Protein AF-A0A5E3XGD0-F1 (afdb_monomer)

Nearest PDB structures (foldseek):
  4x8w-assembly1_D  TM=4.153E-01  e=4.334E+00  Drosophila melanogaster
  8cll-assembly1_F  TM=3.968E-01  e=5.731E+00  Homo sapiens
  1pu1-assembly1_A  TM=2.813E-01  e=3.466E+00  Methanothermobacter thermautotrophicus

Sequence (246 aa):
MFFAFAFSITMAGKNRTLNKLQVSAVATILAQEFAAVVRDSDPTFTRGFAAVSGWVRERKLRLFAEDPCFQTWLVLQAEKAYKKAVDSKFRNYYHKLRAVGSGRTCSGGPLNNKLAPRSSDKQLHKINIEYKPSDETVDRGTGSGDAKLNQLWLGLKNDVRPQYVQKSQGRIPKTNHNVGLLASNIESSLESLCRDKALEGMVALTFLGYRDEAGTIQLSLCNGRPDDLTLQLVEVGRLSAETSHP

Solvent-accessible surface area (backbone atoms only — not comparable to full-atom values): 15131 Å² total; per-residue (Å²): 139,85,86,82,85,83,84,84,84,86,77,96,66,87,81,71,79,62,54,74,66,47,49,49,55,52,49,48,45,46,67,72,49,46,54,53,53,42,50,74,60,37,71,79,56,78,71,47,71,68,58,48,43,68,59,52,53,54,52,50,53,47,45,53,72,69,37,73,80,43,62,38,69,71,41,64,78,40,40,70,61,50,55,51,53,53,50,51,50,54,54,54,50,51,54,50,52,43,24,61,72,66,72,53,59,63,81,78,53,64,64,54,59,77,51,36,57,77,70,48,55,66,52,52,48,50,52,59,55,69,68,49,86,63,94,65,87,72,78,84,66,93,61,64,69,66,61,55,49,49,50,54,59,69,66,50,56,82,80,54,52,59,54,41,54,52,44,55,74,71,47,80,67,61,64,66,58,47,48,51,52,22,46,52,49,51,20,54,50,33,26,5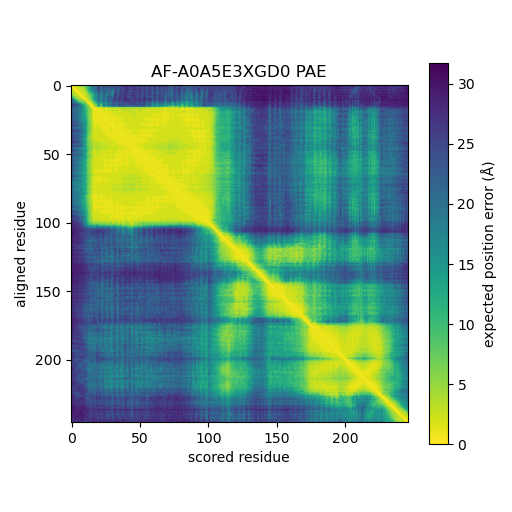8,51,17,59,34,75,93,49,75,67,40,71,46,80,45,80,47,77,44,62,50,98,87,65,48,80,44,78,47,80,28,65,8,48,32,96,89,62,88,78,80,75,75,83,80,64,88,82,73,79,79,78,78,78,133

Radius of gyration: 26.35 Å; Cα contacts (8 Å, |Δi|>4): 166; chains: 1; bounding box: 69×60×70 Å

Foldseek 3Di:
DDDDDDDDDDDDDPDPVDDPVRVVVLVCCLVPPVLVQCCVQPVQCPVPPVSCVVVLVVVLVCCCVPPPSNVDPSCVVVVVSVSVVSVVVSNVSSVVSNCVNNVVVPPPPPVCCVLQPQQDLLNVVVVVVVPPPDPDPPDPDPDDVVVVSVVVVVPDDPVVSVVSVVCSVPDPPQPVVSVVSSLVVVLVVLQVVCQPVVNPFDKDKDWDWDAHPVRDTDIDIRIHGDPPDDDPPDPPDDPPPPPDDD

Mean predicted aligned error: 15.42 Å

Structure (mmCIF, N/CA/C/O backbone):
data_AF-A0A5E3XGD0-F1
#
_entry.id   AF-A0A5E3XGD0-F1
#
loop_
_atom_site.group_PDB
_atom_site.id
_atom_site.type_symbol
_atom_site.label_atom_id
_atom_site.label_alt_id
_atom_site.label_comp_id
_atom_site.label_asym_id
_atom_site.label_entity_id
_atom_site.label_seq_id
_atom_site.pdbx_PDB_ins_code
_atom_site.Cartn_x
_atom_site.Cartn_y
_atom_site.Cartn_z
_atom_site.occupancy
_atom_site.B_iso_or_equiv
_atom_site.auth_seq_id
_atom_site.auth_comp_id
_atom_site.auth_asym_id
_atom_site.auth_atom_id
_atom_site.pdbx_PDB_model_num
ATOM 1 N N . MET A 1 1 ? -28.308 4.127 42.974 1.00 34.69 1 MET A N 1
ATOM 2 C CA . MET A 1 1 ? -28.398 5.187 41.947 1.00 34.69 1 MET A CA 1
ATOM 3 C C . MET A 1 1 ? -26.975 5.449 41.463 1.00 34.69 1 MET A C 1
ATOM 5 O O . MET A 1 1 ? -26.214 6.074 42.185 1.00 34.69 1 MET A O 1
ATOM 9 N N . PHE A 1 2 ? -26.558 4.841 40.349 1.00 24.16 2 PHE A N 1
ATOM 10 C CA . PHE A 1 2 ? -25.180 4.941 39.848 1.00 24.16 2 PHE A CA 1
ATOM 11 C C . PHE A 1 2 ? -25.128 5.954 38.703 1.00 24.16 2 PHE A C 1
ATOM 13 O O . PHE A 1 2 ? -25.771 5.756 37.676 1.00 24.16 2 PHE A O 1
ATOM 20 N N . PHE A 1 3 ? -24.374 7.037 38.893 1.00 25.72 3 PHE A N 1
ATOM 21 C CA . PHE A 1 3 ? -24.038 7.982 37.832 1.00 25.72 3 PHE A CA 1
ATOM 22 C C . PHE A 1 3 ? -22.797 7.477 37.092 1.00 25.72 3 PHE A C 1
ATOM 24 O O . PHE A 1 3 ? -21.728 7.335 37.682 1.00 25.72 3 PHE A O 1
ATOM 31 N N . ALA A 1 4 ? -22.944 7.201 35.798 1.00 23.62 4 ALA A N 1
ATOM 32 C CA . ALA A 1 4 ? -21.829 6.921 34.906 1.00 23.62 4 ALA A CA 1
ATOM 33 C C . ALA A 1 4 ? -21.324 8.241 34.303 1.00 23.62 4 ALA A C 1
ATOM 35 O O . ALA A 1 4 ? -22.064 8.934 33.606 1.00 23.62 4 ALA A O 1
ATOM 36 N N . PHE A 1 5 ? -20.064 8.585 34.568 1.00 27.25 5 PHE A N 1
ATOM 37 C CA . PHE A 1 5 ? -19.383 9.704 33.919 1.00 27.25 5 PHE A CA 1
ATOM 38 C C . PHE A 1 5 ? -18.865 9.273 32.543 1.00 27.25 5 PHE A C 1
ATOM 40 O O . PHE A 1 5 ? -18.034 8.372 32.435 1.00 27.25 5 PHE A O 1
ATOM 47 N N . ALA A 1 6 ? -19.328 9.945 31.490 1.00 26.31 6 ALA A N 1
ATOM 48 C CA . ALA A 1 6 ? -18.750 9.844 30.157 1.00 26.31 6 ALA A CA 1
ATOM 49 C C . ALA A 1 6 ? -17.669 10.923 29.995 1.00 26.31 6 ALA A C 1
ATOM 51 O O . ALA A 1 6 ? -17.973 12.107 29.868 1.00 26.31 6 ALA A O 1
ATOM 52 N N . PHE A 1 7 ? -16.400 10.513 29.995 1.00 25.16 7 PHE A N 1
ATOM 53 C CA . PHE A 1 7 ? -15.290 11.375 29.593 1.00 25.16 7 PHE A CA 1
ATOM 54 C C . PHE A 1 7 ? -15.129 11.296 28.072 1.00 25.16 7 PHE A C 1
ATOM 56 O O . PHE A 1 7 ? -14.823 10.236 27.524 1.00 25.16 7 PHE A O 1
ATOM 63 N N . SER A 1 8 ? -15.342 12.417 27.385 1.00 24.30 8 SER A N 1
ATOM 64 C CA . SER A 1 8 ? -15.134 12.536 25.942 1.00 24.30 8 SER A CA 1
ATOM 65 C C . SER A 1 8 ? -13.775 13.189 25.693 1.00 24.30 8 SER A C 1
ATOM 67 O O . SER A 1 8 ? -13.599 14.380 25.939 1.00 24.30 8 SER A O 1
ATOM 69 N N . ILE A 1 9 ? -12.791 12.403 25.249 1.00 26.61 9 ILE A N 1
ATOM 70 C CA . ILE A 1 9 ? -11.487 12.912 24.804 1.00 26.61 9 ILE A CA 1
ATOM 71 C C . ILE A 1 9 ? -11.527 13.019 23.280 1.00 26.61 9 ILE A C 1
ATOM 73 O O . ILE A 1 9 ? -11.345 12.038 22.557 1.00 26.61 9 ILE A O 1
ATOM 77 N N . THR A 1 10 ? -11.768 14.228 22.783 1.00 29.41 10 THR A N 1
ATOM 78 C CA . THR A 1 10 ? -11.674 14.568 21.362 1.00 29.41 10 THR A CA 1
ATOM 79 C C . THR A 1 10 ? -10.224 14.913 21.026 1.00 29.41 10 THR A C 1
ATOM 81 O O . THR A 1 10 ? -9.737 15.985 21.370 1.00 29.41 10 THR A O 1
ATOM 84 N N . MET A 1 11 ? -9.524 14.022 20.319 1.00 29.30 11 MET A N 1
ATOM 85 C CA . MET A 1 11 ? -8.298 14.375 19.593 1.00 29.30 11 MET A CA 1
ATOM 86 C C . MET A 1 11 ? -8.595 14.430 18.092 1.00 29.30 11 MET A C 1
ATOM 88 O O . MET A 1 11 ? -8.902 13.419 17.456 1.00 29.30 11 MET A O 1
ATOM 92 N N . ALA A 1 12 ? -8.518 15.637 17.533 1.00 36.97 12 ALA A N 1
ATOM 93 C CA . ALA A 1 12 ? -8.764 15.942 16.131 1.00 36.97 12 ALA A CA 1
ATOM 94 C C . ALA A 1 12 ? -7.609 15.445 15.240 1.00 36.97 12 ALA A C 1
ATOM 96 O O . ALA A 1 12 ? -6.562 16.073 15.125 1.00 36.97 12 ALA A O 1
ATOM 97 N N . GLY A 1 13 ? -7.818 14.308 14.576 1.00 35.25 13 GLY A N 1
ATOM 98 C CA . GLY A 1 13 ? -6.927 13.788 13.540 1.00 35.25 13 GLY A CA 1
ATOM 99 C C . GLY A 1 13 ? -7.663 12.797 12.641 1.00 35.25 13 GLY A C 1
ATOM 100 O O . GLY A 1 13 ? -7.843 11.645 13.018 1.00 35.25 13 GLY A O 1
ATOM 101 N N . LYS A 1 14 ? -8.127 13.269 11.471 1.00 49.66 14 LYS A N 1
ATOM 102 C CA . LYS A 1 14 ? -8.736 12.511 10.351 1.00 49.66 14 LYS A CA 1
ATOM 103 C C . LYS A 1 14 ? -9.446 11.201 10.753 1.00 49.66 14 LYS A C 1
ATOM 105 O O . LYS A 1 14 ? -8.926 10.111 10.532 1.00 49.66 14 LYS A O 1
ATOM 110 N N . ASN A 1 15 ? -10.663 11.337 11.285 1.00 49.75 15 ASN A N 1
ATOM 111 C CA . ASN A 1 15 ? -11.748 10.344 11.282 1.00 49.75 15 ASN A CA 1
ATOM 112 C C . ASN A 1 15 ? -11.309 8.870 11.384 1.00 49.75 15 ASN A C 1
ATOM 114 O O . ASN A 1 15 ? -11.491 8.080 10.453 1.00 49.75 15 ASN A O 1
ATOM 118 N N . ARG A 1 16 ? -10.781 8.467 12.546 1.00 71.12 16 ARG A N 1
ATOM 119 C CA . ARG A 1 16 ? -10.719 7.047 12.929 1.00 71.12 16 ARG A CA 1
ATOM 120 C C . ARG A 1 16 ? -12.119 6.556 13.319 1.00 71.12 16 ARG A C 1
ATOM 122 O O . ARG A 1 16 ? -12.391 6.311 14.485 1.00 71.12 16 ARG A O 1
ATOM 129 N N . THR A 1 17 ? -13.012 6.429 12.335 1.00 92.06 17 THR A N 1
ATOM 130 C CA . THR A 1 17 ? -14.353 5.844 12.529 1.00 92.06 17 THR A CA 1
ATOM 131 C C . THR A 1 17 ? -14.265 4.393 13.004 1.00 92.06 17 THR A C 1
ATOM 133 O O . THR A 1 17 ? -15.102 3.959 13.775 1.00 92.06 17 THR A O 1
ATOM 136 N N . LEU A 1 18 ? -13.243 3.650 12.565 1.00 93.56 18 LEU A N 1
ATOM 137 C CA . LEU A 1 18 ? -13.018 2.262 12.969 1.00 93.56 18 LEU A CA 1
ATOM 138 C C . LEU A 1 18 ? -12.007 2.185 14.120 1.00 93.56 18 LEU A C 1
ATOM 140 O O . LEU A 1 18 ? -10.935 2.798 14.048 1.00 93.56 18 LEU A O 1
ATOM 144 N N . ASN A 1 19 ? -12.313 1.383 15.139 1.00 94.06 19 ASN A N 1
ATOM 145 C CA . ASN A 1 19 ? -11.382 1.058 16.220 1.00 94.06 19 ASN A CA 1
ATOM 146 C C . ASN A 1 19 ? -10.317 0.031 15.767 1.00 94.06 19 ASN A C 1
ATOM 148 O O . ASN A 1 19 ? -10.357 -0.488 14.651 1.00 94.06 19 ASN A O 1
ATOM 152 N N . LYS A 1 20 ? -9.334 -0.269 16.628 1.00 92.12 20 LYS A N 1
ATOM 153 C CA . LYS A 1 20 ? -8.226 -1.183 16.285 1.00 92.12 20 LYS A CA 1
ATOM 154 C C . LYS A 1 20 ? -8.702 -2.596 15.918 1.00 92.12 20 LYS A C 1
ATOM 156 O O . LYS A 1 20 ? -8.188 -3.155 14.954 1.00 92.12 20 LYS A O 1
ATOM 161 N N . LEU A 1 21 ? -9.676 -3.143 16.649 1.00 93.94 21 LEU A N 1
ATOM 162 C CA . LEU A 1 21 ? -10.209 -4.489 16.408 1.00 93.94 21 LEU A CA 1
ATOM 163 C C . LEU A 1 21 ? -10.937 -4.560 15.061 1.00 93.94 21 LEU A C 1
ATOM 165 O O . LEU A 1 21 ? -10.626 -5.418 14.244 1.00 93.94 21 LEU A O 1
ATOM 169 N N . GLN A 1 22 ? -11.799 -3.584 14.771 1.00 96.81 22 GLN A N 1
ATOM 170 C CA . GLN A 1 22 ? -12.510 -3.467 13.493 1.00 96.81 22 GLN A CA 1
ATOM 171 C C . GLN A 1 22 ? -11.555 -3.292 12.309 1.00 96.81 22 GLN A C 1
ATOM 173 O O . GLN A 1 22 ? -11.749 -3.883 11.248 1.00 96.81 22 GLN A O 1
ATOM 178 N N . VAL A 1 23 ? -10.501 -2.483 12.474 1.00 95.25 23 VAL A N 1
ATOM 179 C CA . VAL A 1 23 ? -9.459 -2.338 11.445 1.00 95.25 23 VAL A CA 1
ATOM 180 C C . VAL A 1 23 ? -8.750 -3.668 11.202 1.00 95.25 23 VAL A C 1
ATOM 182 O O . VAL A 1 23 ? -8.500 -3.995 10.043 1.00 95.25 23 VAL A O 1
ATOM 185 N N . SER A 1 24 ? -8.448 -4.423 12.261 1.00 93.31 24 SER A N 1
ATOM 186 C CA . SER A 1 24 ? -7.831 -5.747 12.150 1.00 93.31 24 SER A CA 1
ATOM 187 C C . SER A 1 24 ? -8.744 -6.734 11.424 1.00 93.31 24 SER A C 1
ATOM 189 O O . SER A 1 24 ? -8.294 -7.378 10.483 1.00 93.31 24 SER A O 1
ATOM 191 N N . ALA A 1 25 ? -10.027 -6.799 11.791 1.00 96.50 25 ALA A N 1
ATOM 192 C CA . ALA A 1 25 ? -11.011 -7.672 11.149 1.00 96.50 25 ALA A CA 1
ATOM 193 C C . ALA A 1 25 ? -11.130 -7.390 9.642 1.00 96.50 25 ALA A C 1
ATOM 195 O O . ALA A 1 25 ? -10.998 -8.291 8.813 1.00 96.50 25 ALA A O 1
ATOM 196 N N . VAL A 1 26 ? -11.266 -6.112 9.261 1.00 96.94 26 VAL A N 1
ATOM 197 C CA . VAL A 1 26 ? -11.296 -5.711 7.845 1.00 96.94 26 VAL A CA 1
ATOM 198 C C . VAL A 1 26 ? -9.979 -6.053 7.145 1.00 96.94 26 VAL A C 1
ATOM 200 O O . VAL A 1 26 ? -10.004 -6.522 6.012 1.00 96.94 26 VAL A O 1
ATOM 203 N N . ALA A 1 27 ? -8.825 -5.843 7.786 1.00 93.38 27 ALA A N 1
ATOM 204 C CA . ALA A 1 27 ? -7.527 -6.169 7.194 1.00 93.38 27 ALA A CA 1
ATOM 205 C C . ALA A 1 27 ? -7.374 -7.670 6.898 1.00 93.38 27 ALA A C 1
ATOM 207 O O . ALA A 1 27 ? -6.868 -8.017 5.830 1.00 93.38 27 ALA A O 1
ATOM 208 N N . THR A 1 28 ? -7.857 -8.538 7.790 1.00 95.62 28 THR A N 1
ATOM 209 C CA . THR A 1 28 ? -7.880 -9.992 7.579 1.00 95.62 28 THR A CA 1
ATOM 210 C C . THR A 1 28 ? -8.710 -10.360 6.351 1.00 95.62 28 THR A C 1
ATOM 212 O O . THR A 1 28 ? -8.201 -11.041 5.464 1.00 95.62 28 THR A O 1
ATOM 215 N N . ILE A 1 29 ? -9.933 -9.828 6.232 1.00 97.75 29 ILE A N 1
ATOM 216 C CA . ILE A 1 29 ? -10.811 -10.065 5.068 1.00 97.75 29 ILE A CA 1
ATOM 217 C C . ILE A 1 29 ? -10.149 -9.586 3.771 1.00 97.75 29 ILE A C 1
ATOM 219 O O . ILE A 1 29 ? -10.203 -10.265 2.745 1.00 97.75 29 ILE A O 1
ATOM 223 N N . LEU A 1 30 ? -9.499 -8.418 3.804 1.00 95.38 30 LEU A N 1
ATOM 224 C CA . LEU A 1 30 ? -8.813 -7.868 2.636 1.00 95.38 30 LEU A CA 1
ATOM 225 C C . LEU A 1 30 ? -7.671 -8.771 2.152 1.00 95.38 30 LEU A C 1
ATOM 227 O O . LEU A 1 30 ? -7.526 -8.979 0.948 1.00 95.38 30 LEU A O 1
ATOM 231 N N . ALA A 1 31 ? -6.870 -9.293 3.081 1.00 91.81 31 ALA A N 1
ATOM 232 C CA . ALA A 1 31 ? -5.706 -10.110 2.761 1.00 91.81 31 ALA A CA 1
ATOM 233 C C . ALA A 1 31 ? -6.072 -11.550 2.371 1.00 91.81 31 ALA A C 1
ATOM 235 O O . ALA A 1 31 ? -5.491 -12.082 1.428 1.00 91.81 31 ALA A O 1
ATOM 236 N N . GLN A 1 32 ? -7.012 -12.172 3.087 1.00 95.88 32 GLN A N 1
ATOM 237 C CA . GLN A 1 32 ? -7.331 -13.595 2.928 1.00 95.88 32 GLN A CA 1
ATOM 238 C C . GL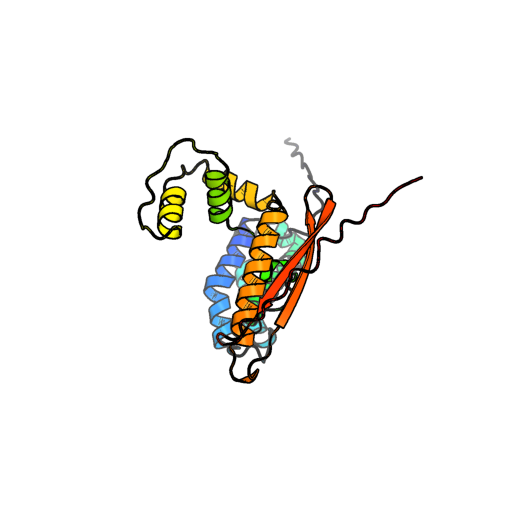N A 1 32 ? -8.376 -13.856 1.842 1.00 95.88 32 GLN A C 1
ATOM 240 O O . GLN A 1 32 ? -8.243 -14.817 1.092 1.00 95.88 32 GLN A O 1
ATOM 245 N N . GLU A 1 33 ? -9.398 -13.005 1.736 1.00 98.06 33 GLU A N 1
ATOM 246 C CA . GLU A 1 33 ? -10.532 -13.242 0.836 1.00 98.06 33 GLU A CA 1
ATOM 247 C C . GLU A 1 33 ? -10.460 -12.319 -0.388 1.00 98.06 33 GLU A C 1
ATOM 249 O O . GLU A 1 33 ? -10.380 -12.762 -1.536 1.00 98.06 33 GLU A O 1
ATOM 254 N N . PHE A 1 34 ? -10.442 -11.005 -0.152 1.00 97.81 34 PHE A N 1
ATOM 255 C CA . PHE A 1 34 ? -10.646 -10.015 -1.209 1.00 97.81 34 PHE A CA 1
ATOM 256 C C . PHE A 1 34 ? -9.542 -10.035 -2.275 1.00 97.81 34 PHE A C 1
ATOM 258 O O . PHE A 1 34 ? -9.829 -9.874 -3.459 1.00 97.81 34 PHE A O 1
ATOM 265 N N . ALA A 1 35 ? -8.285 -10.260 -1.884 1.00 95.25 35 ALA A N 1
ATOM 266 C CA . ALA A 1 35 ? -7.165 -10.324 -2.823 1.00 95.25 35 ALA A CA 1
ATOM 267 C C . ALA A 1 35 ? -7.279 -11.476 -3.838 1.00 95.25 35 ALA A C 1
ATOM 269 O O . ALA A 1 35 ? -6.790 -11.344 -4.961 1.00 95.25 35 ALA A O 1
ATOM 270 N N . ALA A 1 36 ? -7.886 -12.606 -3.462 1.00 96.81 36 ALA A N 1
ATOM 271 C CA . ALA A 1 36 ? -8.162 -13.700 -4.394 1.00 96.81 36 ALA A CA 1
ATOM 272 C C . ALA A 1 36 ? -9.282 -13.301 -5.363 1.00 96.81 36 ALA A C 1
ATOM 274 O O . ALA A 1 36 ? -9.074 -13.296 -6.571 1.00 96.81 36 ALA A O 1
ATOM 275 N N . VAL A 1 37 ? -10.397 -12.792 -4.829 1.00 98.38 37 VAL A N 1
ATOM 276 C CA . VAL A 1 37 ? -11.552 -12.344 -5.628 1.00 98.38 37 VAL A CA 1
ATOM 277 C C . VAL A 1 37 ? -11.170 -11.289 -6.669 1.00 98.38 37 VAL A C 1
ATOM 279 O O . VAL A 1 37 ? -11.660 -11.331 -7.795 1.00 98.38 37 VAL A O 1
ATOM 282 N N . VAL A 1 38 ? -10.287 -10.348 -6.319 1.00 97.62 38 VAL A N 1
ATOM 283 C CA . VAL A 1 38 ? -9.774 -9.337 -7.259 1.00 97.62 38 VAL A CA 1
ATOM 284 C C . VAL A 1 38 ? -8.984 -9.976 -8.400 1.00 97.62 38 VAL A C 1
ATOM 286 O O . VAL A 1 38 ? -9.187 -9.590 -9.548 1.00 97.62 38 VAL A O 1
ATOM 289 N N . ARG A 1 39 ? -8.116 -10.951 -8.103 1.00 96.06 39 ARG A N 1
ATOM 290 C CA . ARG A 1 39 ? -7.327 -11.655 -9.126 1.00 96.06 39 ARG A CA 1
ATOM 291 C C . ARG A 1 39 ? -8.214 -12.459 -10.073 1.00 96.06 39 ARG A C 1
ATOM 293 O O . ARG A 1 39 ? -7.940 -12.467 -11.266 1.00 96.06 39 ARG A O 1
ATOM 300 N N . ASP A 1 40 ? -9.285 -13.051 -9.559 1.00 97.75 40 ASP A N 1
ATOM 301 C CA . ASP A 1 40 ? -10.208 -13.850 -10.367 1.00 97.75 40 ASP A CA 1
ATOM 302 C C . ASP A 1 40 ? -11.151 -12.967 -11.204 1.00 97.75 40 ASP A C 1
ATOM 304 O O . ASP A 1 40 ? -11.419 -13.254 -12.369 1.00 97.75 40 ASP A O 1
ATOM 308 N N . SER A 1 41 ? -11.645 -11.864 -10.628 1.00 97.88 41 SER A N 1
ATOM 309 C CA . SER A 1 41 ? -12.687 -11.027 -11.249 1.00 97.88 41 SER A CA 1
ATOM 310 C C . SER A 1 41 ? -12.144 -9.912 -12.151 1.00 97.88 41 SER A C 1
ATOM 312 O O . SER A 1 41 ? -12.829 -9.494 -13.088 1.00 97.88 41 SER A O 1
ATOM 314 N N . ASP A 1 42 ? -10.950 -9.386 -11.860 1.00 97.38 42 ASP A N 1
ATOM 315 C CA . ASP A 1 42 ? -10.283 -8.348 -12.662 1.00 97.38 42 ASP A CA 1
ATOM 316 C C . ASP A 1 42 ? -8.754 -8.556 -12.699 1.00 97.38 42 ASP A C 1
ATOM 318 O O . ASP A 1 42 ? -8.000 -7.724 -12.182 1.00 97.38 42 ASP A O 1
ATOM 322 N N . PRO A 1 43 ? -8.266 -9.650 -13.323 1.00 95.69 43 PRO A N 1
ATOM 323 C CA . PRO A 1 43 ? -6.840 -10.000 -13.347 1.00 95.69 43 PRO A CA 1
ATOM 324 C C . PRO A 1 43 ? -5.956 -8.914 -13.974 1.00 95.69 43 PRO A C 1
ATOM 326 O O . PRO A 1 43 ? -4.786 -8.776 -13.621 1.00 95.69 43 PRO A O 1
ATOM 329 N N . THR A 1 44 ? -6.508 -8.128 -14.902 1.00 94.44 44 THR A N 1
ATOM 330 C CA . THR A 1 44 ? -5.797 -7.061 -15.623 1.00 94.44 44 THR A CA 1
ATOM 331 C C . THR A 1 44 ? -6.094 -5.662 -15.083 1.00 94.44 44 THR A C 1
ATOM 333 O O . THR A 1 44 ? -5.555 -4.680 -15.596 1.00 94.44 44 THR A O 1
ATOM 336 N N . PHE A 1 45 ? -6.928 -5.541 -14.045 1.00 94.75 45 PHE A N 1
ATOM 337 C CA . PHE A 1 45 ? -7.373 -4.266 -13.471 1.00 94.75 45 PHE A CA 1
ATOM 338 C C . PHE A 1 45 ? -8.006 -3.293 -14.489 1.00 94.75 45 PHE A C 1
ATOM 340 O O . PHE A 1 45 ? -7.890 -2.067 -14.340 1.00 94.75 45 PHE A O 1
ATOM 347 N N . THR A 1 46 ? -8.644 -3.819 -15.538 1.00 94.75 46 THR A N 1
ATOM 348 C CA . THR A 1 46 ? -9.216 -3.033 -16.648 1.00 94.75 46 THR A CA 1
ATOM 349 C C . THR A 1 46 ? -10.633 -2.568 -16.347 1.00 94.75 46 THR A C 1
ATOM 351 O O . THR A 1 46 ? -10.987 -1.428 -16.646 1.00 94.75 46 THR A O 1
ATOM 354 N N . ARG A 1 47 ? -11.431 -3.421 -15.699 1.00 96.06 47 ARG A N 1
ATOM 355 C CA . ARG A 1 47 ? -12.823 -3.122 -15.322 1.00 96.06 47 ARG A CA 1
ATOM 356 C C . ARG A 1 47 ? -12.902 -2.230 -14.083 1.00 96.06 47 ARG A C 1
ATOM 358 O O . ARG A 1 47 ? -13.915 -1.569 -13.842 1.00 96.06 47 ARG A O 1
ATOM 365 N N . GLY A 1 48 ? -11.830 -2.189 -13.298 1.00 95.56 48 GLY A N 1
ATOM 366 C CA . GLY A 1 48 ? -11.746 -1.382 -12.095 1.00 95.56 48 GLY A CA 1
ATOM 367 C C . GLY A 1 48 ? -12.576 -1.964 -10.951 1.00 95.56 48 GLY A C 1
ATOM 368 O O . GLY A 1 48 ? -13.047 -3.097 -10.980 1.00 95.56 48 GLY A O 1
ATOM 369 N N . PHE A 1 49 ? -12.804 -1.145 -9.922 1.00 97.62 49 PHE A N 1
ATOM 370 C CA . PHE A 1 49 ? -13.497 -1.582 -8.704 1.00 97.62 49 PHE A CA 1
ATOM 371 C C . PHE A 1 49 ? -14.928 -2.098 -8.960 1.00 97.62 49 PHE A C 1
ATOM 373 O O . PHE A 1 49 ? -15.472 -2.840 -8.144 1.00 97.62 49 PHE A O 1
ATOM 380 N N . ALA A 1 50 ? -15.540 -1.732 -10.092 1.00 97.94 50 ALA A N 1
ATOM 381 C CA . ALA A 1 50 ? -16.856 -2.221 -10.489 1.00 97.94 50 ALA A CA 1
ATOM 382 C C . ALA A 1 50 ? -16.903 -3.757 -10.577 1.00 97.94 50 ALA A C 1
ATOM 384 O O . ALA A 1 50 ? -17.888 -4.342 -10.124 1.00 97.94 50 ALA A O 1
ATOM 385 N N . ALA A 1 51 ? -15.824 -4.401 -11.042 1.00 98.06 51 ALA A N 1
ATOM 386 C CA . ALA A 1 51 ? -15.740 -5.856 -11.195 1.00 98.06 51 ALA A CA 1
ATOM 387 C C . ALA A 1 51 ? -15.902 -6.635 -9.884 1.00 98.06 51 ALA A C 1
ATOM 389 O O . ALA A 1 51 ? -16.382 -7.761 -9.896 1.00 98.06 51 ALA A O 1
ATOM 390 N N . VAL A 1 52 ? -15.546 -6.030 -8.749 1.00 98.38 52 VAL A N 1
ATOM 391 C CA . VAL A 1 52 ? -15.627 -6.662 -7.420 1.00 98.38 52 VAL A CA 1
ATOM 392 C C . VAL A 1 52 ? -16.702 -6.045 -6.524 1.00 98.38 52 VAL A C 1
ATOM 394 O O . VAL A 1 52 ? -16.900 -6.477 -5.389 1.00 98.38 52 VAL A O 1
ATOM 397 N N . SER A 1 53 ? -17.423 -5.033 -7.011 1.00 98.00 53 SER A N 1
ATOM 398 C CA . SER A 1 53 ? -18.374 -4.256 -6.208 1.00 98.00 53 SER A CA 1
ATOM 399 C C . SER A 1 53 ? -19.549 -5.088 -5.674 1.00 98.00 53 SER A C 1
ATOM 401 O O . SER A 1 53 ? -19.975 -4.882 -4.535 1.00 98.00 53 SER A O 1
ATOM 403 N N . GLY A 1 54 ? -20.032 -6.060 -6.458 1.00 98.12 54 GLY A N 1
ATOM 404 C CA . GLY A 1 54 ? -21.082 -6.997 -6.050 1.00 98.12 54 GLY A CA 1
ATOM 405 C C . GLY A 1 54 ? -20.660 -7.850 -4.853 1.00 98.12 54 GLY A C 1
ATOM 406 O O . GLY A 1 54 ? -21.361 -7.866 -3.839 1.00 98.12 54 GLY A O 1
ATOM 407 N N . TRP A 1 55 ? -19.471 -8.456 -4.933 1.00 98.44 55 TRP A N 1
ATOM 408 C CA . TRP A 1 55 ? -18.891 -9.245 -3.845 1.00 98.44 55 TRP A CA 1
ATOM 409 C C . TRP A 1 55 ? -18.645 -8.393 -2.593 1.00 98.44 55 TRP A C 1
ATOM 411 O O . TRP A 1 55 ? -19.037 -8.773 -1.492 1.00 98.44 55 TRP A O 1
ATOM 421 N N . VAL A 1 56 ? -18.077 -7.187 -2.748 1.00 98.31 56 VAL A N 1
ATOM 422 C CA . VAL A 1 56 ? -17.831 -6.269 -1.619 1.00 98.31 56 VAL A CA 1
ATOM 423 C C . VAL A 1 56 ? -19.135 -5.894 -0.914 1.00 98.31 56 VAL A C 1
ATOM 425 O O . VAL A 1 56 ? -19.171 -5.831 0.315 1.00 98.31 56 VAL A O 1
ATOM 428 N N . ARG A 1 57 ? -20.219 -5.650 -1.662 1.00 98.12 57 ARG A N 1
ATOM 429 C CA . ARG A 1 57 ? -21.534 -5.337 -1.085 1.00 98.12 57 ARG A CA 1
ATOM 430 C C . ARG A 1 57 ? -22.045 -6.481 -0.214 1.00 98.12 57 ARG A C 1
ATOM 432 O O . ARG A 1 57 ? -22.425 -6.231 0.927 1.00 98.12 57 ARG A O 1
ATOM 439 N N . GLU A 1 58 ? -22.034 -7.704 -0.734 1.00 98.38 58 GLU A N 1
ATOM 440 C CA . GLU A 1 58 ? -22.496 -8.888 -0.004 1.00 98.38 58 GLU A CA 1
ATOM 441 C C . GLU A 1 58 ? -21.622 -9.166 1.226 1.00 98.38 58 GLU A C 1
ATOM 443 O O . GLU A 1 58 ? -22.133 -9.305 2.339 1.00 98.38 58 GLU A O 1
ATOM 448 N N . ARG A 1 59 ? -20.294 -9.151 1.064 1.00 98.38 59 ARG A N 1
ATOM 449 C CA . ARG A 1 59 ? -19.372 -9.425 2.169 1.00 98.38 59 ARG A CA 1
ATOM 450 C C . ARG A 1 59 ? -19.476 -8.389 3.282 1.00 98.38 59 ARG A C 1
ATOM 452 O O . ARG A 1 59 ? -19.393 -8.752 4.453 1.00 98.38 59 ARG A O 1
ATOM 459 N N . LYS A 1 60 ? -19.702 -7.114 2.942 1.00 97.88 60 LYS A N 1
ATOM 460 C CA . LYS A 1 60 ? -19.993 -6.063 3.928 1.00 97.88 60 LYS A CA 1
ATOM 461 C C . LYS A 1 60 ? -21.273 -6.361 4.701 1.00 97.88 60 LYS A C 1
ATOM 463 O O . LYS A 1 60 ? -21.267 -6.186 5.909 1.00 97.88 60 LYS A O 1
ATOM 468 N N . LEU A 1 61 ? -22.351 -6.796 4.046 1.00 98.12 61 LEU A N 1
ATOM 469 C CA . LEU A 1 61 ? -23.582 -7.155 4.762 1.00 98.12 61 LEU A CA 1
ATOM 470 C C . LEU A 1 61 ? -23.314 -8.264 5.785 1.00 98.12 61 LEU A C 1
ATOM 472 O O . LEU A 1 61 ? -23.666 -8.093 6.948 1.00 98.12 61 LEU A O 1
ATOM 476 N N . ARG A 1 62 ? -22.590 -9.317 5.385 1.00 98.31 62 ARG A N 1
ATOM 477 C CA . ARG A 1 62 ? -22.161 -10.388 6.298 1.00 98.31 62 ARG A CA 1
ATOM 478 C C . ARG A 1 62 ? -21.279 -9.881 7.435 1.00 98.31 62 ARG A C 1
ATOM 480 O O . ARG A 1 62 ? -21.535 -10.197 8.584 1.00 98.31 62 ARG A O 1
ATOM 487 N N . LEU A 1 63 ? -20.302 -9.019 7.149 1.00 97.94 63 LEU A N 1
ATOM 488 C CA . LEU A 1 63 ? -19.421 -8.441 8.171 1.00 97.94 63 LEU A CA 1
ATOM 489 C C . LEU A 1 63 ? -20.204 -7.725 9.283 1.00 97.94 63 LEU A C 1
ATOM 491 O O . LEU A 1 63 ? -19.927 -7.940 10.455 1.00 97.94 63 LEU A O 1
ATOM 495 N N . PHE A 1 64 ? -21.183 -6.890 8.927 1.00 98.06 64 PHE A N 1
ATOM 496 C CA . PHE A 1 64 ? -21.995 -6.176 9.920 1.00 98.06 64 PHE A CA 1
ATOM 497 C C . PHE A 1 64 ? -23.024 -7.077 10.620 1.00 98.06 64 PHE A C 1
ATOM 499 O O . PHE A 1 64 ? -23.462 -6.743 11.718 1.00 98.06 64 PHE A O 1
ATOM 506 N N . ALA A 1 65 ? -23.407 -8.196 10.000 1.00 97.88 65 ALA A N 1
ATOM 507 C CA . ALA A 1 65 ? -24.355 -9.151 10.562 1.00 97.88 65 ALA A CA 1
ATOM 508 C C . ALA A 1 65 ? -23.700 -10.207 11.464 1.00 97.88 65 ALA A C 1
ATOM 510 O O . ALA A 1 65 ? -24.352 -10.665 12.392 1.00 97.88 65 ALA A O 1
ATOM 511 N N . GLU A 1 66 ? -22.449 -10.593 11.210 1.00 97.56 66 GLU A N 1
ATOM 512 C CA . GLU A 1 66 ? -21.806 -11.761 11.831 1.00 97.56 66 GLU A CA 1
ATOM 513 C C . GLU A 1 66 ? -20.675 -11.389 12.798 1.00 97.56 66 GLU A C 1
ATOM 515 O O . GLU A 1 66 ? -20.469 -12.088 13.787 1.00 97.56 66 GLU A O 1
ATOM 520 N N . ASP A 1 67 ? -19.918 -10.317 12.533 1.00 97.88 67 ASP A N 1
ATOM 521 C CA . ASP A 1 67 ? -18.717 -10.008 13.312 1.00 97.88 67 ASP A CA 1
ATOM 522 C C . ASP A 1 67 ? -19.067 -9.225 14.594 1.00 97.88 67 ASP A C 1
ATOM 524 O O . ASP A 1 67 ? -19.563 -8.089 14.510 1.00 97.88 67 ASP A O 1
ATOM 528 N N . PRO A 1 68 ? -18.757 -9.764 15.792 1.00 98.00 68 PRO A N 1
ATOM 529 C CA . PRO A 1 68 ? -19.093 -9.120 17.060 1.00 98.00 68 PRO A CA 1
ATOM 530 C C . PRO A 1 68 ? -18.536 -7.697 17.200 1.00 98.00 68 PRO A C 1
ATOM 532 O O . PRO A 1 68 ? -19.154 -6.851 17.851 1.00 98.00 68 PRO A O 1
ATOM 535 N N . CYS A 1 69 ? -17.396 -7.376 16.570 1.00 97.50 69 CYS A N 1
ATOM 536 C CA . CYS A 1 69 ? -16.818 -6.033 16.673 1.00 97.50 69 CYS A CA 1
ATOM 537 C C . CYS A 1 69 ? -17.590 -4.971 15.864 1.00 97.50 69 CYS A C 1
ATOM 539 O O . CYS A 1 69 ? -17.385 -3.770 16.077 1.00 97.50 69 CYS A O 1
ATOM 541 N N . PHE A 1 70 ? -18.508 -5.391 14.986 1.00 97.50 70 PHE A N 1
ATOM 542 C CA . PHE A 1 70 ? -19.423 -4.525 14.234 1.00 97.50 70 PHE A CA 1
ATOM 543 C C . PHE A 1 70 ? -20.864 -4.539 14.767 1.00 97.50 70 PHE A C 1
ATOM 545 O O . PHE A 1 70 ? -21.636 -3.654 14.411 1.00 97.50 70 PHE A O 1
ATOM 552 N N . GLN A 1 71 ? -21.216 -5.446 15.680 1.00 97.75 71 GLN A N 1
ATOM 553 C CA . GLN A 1 71 ? -22.553 -5.519 16.294 1.00 97.75 71 GLN A CA 1
ATOM 554 C C . GLN A 1 71 ? -22.731 -4.621 17.535 1.00 97.75 71 GLN A C 1
ATOM 556 O O . GLN A 1 71 ? -23.740 -4.684 18.234 1.00 97.75 71 GLN A O 1
ATOM 561 N N . THR A 1 72 ? -21.755 -3.766 17.845 1.00 97.38 72 THR A N 1
ATOM 562 C CA . THR A 1 72 ? -21.845 -2.864 19.005 1.00 97.38 72 THR A CA 1
ATOM 563 C C . THR A 1 72 ? -22.910 -1.780 18.807 1.00 97.38 72 THR A C 1
ATOM 565 O O . THR A 1 72 ? -23.099 -1.279 17.698 1.00 97.38 72 THR A O 1
ATOM 568 N N . TRP A 1 73 ? -23.540 -1.329 19.897 1.00 97.56 73 TRP A N 1
ATOM 569 C CA . TRP A 1 73 ? -24.553 -0.263 19.863 1.00 97.56 73 TRP A CA 1
ATOM 570 C C . TRP A 1 73 ? -24.078 1.008 19.134 1.00 97.56 73 TRP A C 1
ATOM 572 O O . TRP A 1 73 ? -24.819 1.582 18.339 1.00 97.56 73 TRP A O 1
ATOM 582 N N . LEU A 1 74 ? -22.814 1.406 19.329 1.00 96.50 74 LEU A N 1
ATOM 583 C CA . LEU A 1 74 ? -22.220 2.568 18.658 1.00 96.50 74 LEU A CA 1
ATOM 584 C C . LEU A 1 74 ? -22.196 2.411 17.129 1.00 96.50 74 LEU A C 1
ATOM 586 O O . LEU A 1 74 ? -22.439 3.371 16.396 1.00 96.50 74 LEU A O 1
ATOM 590 N N . VAL A 1 75 ? -21.892 1.205 16.644 1.00 96.50 75 VAL A N 1
ATOM 591 C CA . VAL A 1 75 ? -21.862 0.905 15.208 1.00 96.50 75 VAL A CA 1
ATOM 592 C C . VAL A 1 75 ? -23.274 0.902 14.639 1.00 96.50 75 VAL A C 1
ATOM 594 O O . VAL A 1 75 ? -23.476 1.467 13.568 1.00 96.50 75 VAL A O 1
ATOM 597 N N . LEU A 1 76 ? -24.246 0.343 15.364 1.00 95.25 76 LEU A N 1
ATOM 598 C CA . LEU A 1 76 ? -25.649 0.320 14.943 1.00 95.25 76 LEU A CA 1
ATOM 599 C C . LEU A 1 76 ? -26.241 1.736 14.838 1.00 95.25 76 LEU A C 1
ATOM 601 O O . LEU A 1 76 ? -26.904 2.050 13.854 1.00 95.25 76 LEU A O 1
ATOM 605 N N . GLN A 1 77 ? -25.936 2.625 15.791 1.00 96.94 77 GLN A N 1
ATOM 606 C CA . GLN A 1 77 ? -26.382 4.027 15.749 1.00 96.94 77 GLN A CA 1
ATOM 607 C C . GLN A 1 77 ? -25.764 4.818 14.583 1.00 96.94 77 GLN A C 1
ATOM 609 O O . GLN A 1 77 ? -26.414 5.675 13.987 1.00 96.94 77 GLN A O 1
ATOM 614 N N . ALA A 1 78 ? -24.510 4.527 14.227 1.00 96.19 78 ALA A N 1
ATOM 615 C CA . ALA A 1 78 ? -23.766 5.238 13.186 1.00 96.19 78 ALA A CA 1
ATOM 616 C C . ALA A 1 78 ? -23.499 4.375 11.938 1.00 96.19 78 ALA A C 1
ATOM 618 O O . ALA A 1 78 ? -22.496 4.570 11.240 1.00 96.19 78 ALA A O 1
ATOM 619 N N . GLU A 1 79 ? -24.396 3.437 11.626 1.00 95.75 79 GLU A N 1
ATOM 620 C CA . GLU A 1 79 ? -24.155 2.350 10.668 1.00 95.75 79 GLU A CA 1
ATOM 621 C C . GLU A 1 79 ? -23.665 2.852 9.299 1.00 95.75 79 GLU A C 1
ATOM 623 O O . GLU A 1 79 ? -22.701 2.329 8.733 1.00 95.75 79 GLU A O 1
ATOM 628 N N . LYS A 1 80 ? -24.263 3.937 8.784 1.00 96.00 80 LYS A N 1
ATOM 629 C CA . LYS A 1 80 ? -23.873 4.557 7.504 1.00 96.00 80 LYS A CA 1
ATOM 630 C C . LYS A 1 80 ? -22.404 5.001 7.487 1.00 96.00 80 LYS A C 1
ATOM 632 O O . LYS A 1 80 ? -21.715 4.797 6.484 1.00 96.00 80 LYS A O 1
ATOM 637 N N . ALA A 1 81 ? -21.909 5.586 8.579 1.00 95.50 81 ALA A N 1
ATOM 638 C CA . ALA A 1 81 ? -20.529 6.062 8.679 1.00 95.50 81 ALA A CA 1
ATOM 639 C C . ALA A 1 81 ? -19.538 4.891 8.705 1.00 95.50 81 ALA A C 1
ATOM 641 O O . ALA A 1 81 ? -18.546 4.904 7.970 1.00 95.50 81 ALA A O 1
ATOM 642 N N . TYR A 1 82 ? -19.844 3.843 9.473 1.00 96.75 82 TYR A N 1
ATOM 643 C CA . TYR A 1 82 ? -19.033 2.626 9.521 1.00 96.75 82 TYR A CA 1
ATOM 644 C C . TYR A 1 82 ? -19.028 1.901 8.171 1.00 96.75 82 TYR A C 1
ATOM 646 O O . TYR A 1 82 ? -17.956 1.567 7.660 1.00 96.75 82 TYR A O 1
ATOM 654 N N . LYS A 1 83 ? -20.191 1.736 7.525 1.00 96.56 83 LYS A N 1
ATOM 655 C CA . LYS A 1 83 ? -20.296 1.137 6.183 1.00 96.56 83 LYS A CA 1
ATOM 656 C C . LYS A 1 83 ? -19.471 1.899 5.145 1.00 96.56 83 LYS A C 1
ATOM 658 O O . LYS A 1 83 ? -18.833 1.264 4.300 1.00 96.56 83 LYS A O 1
ATOM 663 N N . LYS A 1 84 ? -19.444 3.237 5.209 1.00 96.06 84 LYS A N 1
ATOM 664 C CA . LYS A 1 84 ? -18.608 4.090 4.343 1.00 96.06 84 LYS A CA 1
ATOM 665 C C . LYS A 1 84 ? -17.114 3.929 4.646 1.00 96.06 84 LYS A C 1
ATOM 667 O O . LYS A 1 84 ? -16.303 3.854 3.719 1.00 96.06 84 LYS A O 1
ATOM 672 N N . ALA A 1 85 ? -16.739 3.848 5.922 1.00 95.06 85 ALA A N 1
ATOM 673 C CA . ALA A 1 85 ? -15.352 3.640 6.334 1.00 95.06 85 ALA A CA 1
ATOM 674 C C . ALA A 1 85 ? -14.813 2.281 5.859 1.00 95.06 85 ALA A C 1
ATOM 676 O O . ALA A 1 85 ? -13.717 2.219 5.299 1.00 95.06 85 ALA A O 1
ATOM 677 N N . VAL A 1 86 ? -15.606 1.215 6.005 1.00 96.56 86 VAL A N 1
ATOM 678 C CA . VAL A 1 86 ? -15.282 -0.120 5.480 1.00 96.56 86 VAL A CA 1
ATOM 679 C C . VAL A 1 86 ? -15.171 -0.089 3.952 1.00 96.56 86 VAL A C 1
ATOM 681 O O . VAL A 1 86 ? -14.175 -0.563 3.412 1.00 96.56 86 VAL A O 1
ATOM 684 N N . ASP A 1 87 ? -16.114 0.549 3.245 1.00 96.69 87 ASP A N 1
ATOM 685 C CA . ASP A 1 87 ? -16.052 0.702 1.778 1.00 96.69 87 ASP A CA 1
ATOM 686 C C . ASP A 1 87 ? -14.740 1.344 1.311 1.00 96.69 87 ASP A C 1
ATOM 688 O O . ASP A 1 87 ? -14.073 0.871 0.390 1.00 96.69 87 ASP A O 1
ATOM 692 N N . SER A 1 88 ? -14.330 2.396 2.019 1.00 95.19 88 SER A N 1
ATOM 693 C CA . SER A 1 88 ? -13.096 3.123 1.737 1.00 95.19 88 SER A CA 1
ATOM 694 C C . SER A 1 88 ? -11.865 2.227 1.910 1.00 95.19 88 SER A C 1
ATOM 696 O O . SER A 1 88 ? -10.900 2.360 1.159 1.00 95.19 88 SER A O 1
ATOM 698 N N . LYS A 1 89 ? -11.880 1.284 2.865 1.00 95.19 89 LYS A N 1
ATOM 699 C CA . LYS A 1 89 ? -10.796 0.303 3.042 1.00 95.19 89 LYS A CA 1
ATOM 700 C C . LYS A 1 89 ? -10.707 -0.668 1.865 1.00 95.19 89 LYS A C 1
ATOM 702 O O . LYS A 1 89 ? -9.601 -0.855 1.362 1.00 95.19 89 LYS A O 1
ATOM 707 N N . PHE A 1 90 ? -11.833 -1.199 1.385 1.00 97.44 90 PHE A N 1
ATOM 708 C CA . PHE A 1 90 ? -11.864 -2.058 0.193 1.00 97.44 90 PHE A CA 1
ATOM 709 C C . PHE A 1 90 ? -11.339 -1.334 -1.048 1.00 97.44 90 PHE A C 1
ATOM 711 O O . PHE A 1 90 ? -10.436 -1.841 -1.714 1.00 97.44 90 PHE A O 1
ATOM 718 N N . ARG A 1 91 ? -11.823 -0.116 -1.323 1.00 96.81 91 ARG A N 1
ATOM 719 C CA . ARG A 1 91 ? -11.352 0.688 -2.466 1.00 96.81 91 ARG A CA 1
ATOM 720 C C . ARG A 1 91 ? -9.856 0.978 -2.388 1.00 96.81 91 ARG A C 1
ATOM 722 O O . ARG A 1 91 ? -9.126 0.739 -3.345 1.00 96.81 91 ARG A O 1
ATOM 729 N N . ASN A 1 92 ? -9.375 1.434 -1.232 1.00 92.75 92 ASN A N 1
ATOM 730 C CA . ASN A 1 92 ? -7.953 1.723 -1.039 1.00 92.75 92 ASN A CA 1
ATOM 731 C C . ASN A 1 92 ? -7.079 0.478 -1.221 1.00 92.75 92 ASN A C 1
ATOM 733 O O . ASN A 1 92 ? -5.992 0.572 -1.786 1.00 92.75 92 ASN A O 1
ATOM 737 N N . TYR A 1 93 ? -7.535 -0.684 -0.751 1.00 95.44 93 TYR A N 1
ATOM 738 C CA . TYR A 1 93 ? -6.806 -1.935 -0.931 1.00 95.44 93 TYR A CA 1
ATOM 739 C C . TYR A 1 93 ? -6.792 -2.386 -2.397 1.00 95.44 93 TYR A C 1
ATOM 741 O O . TYR A 1 93 ? -5.733 -2.736 -2.909 1.00 95.44 93 TYR A O 1
ATOM 749 N N . TYR A 1 94 ? -7.918 -2.270 -3.105 1.00 96.38 94 TYR A N 1
ATOM 750 C CA . TYR A 1 94 ? -7.989 -2.519 -4.546 1.00 96.38 94 TYR A CA 1
ATOM 751 C C . TYR A 1 94 ? -6.994 -1.652 -5.329 1.00 96.38 94 TYR A C 1
ATOM 753 O O . TYR A 1 94 ? -6.243 -2.154 -6.162 1.00 96.38 94 TYR A O 1
ATOM 761 N N . HIS A 1 95 ? -6.932 -0.350 -5.028 1.00 91.56 95 HIS A N 1
ATOM 762 C CA . HIS A 1 95 ? -5.971 0.554 -5.663 1.00 91.56 95 HIS A CA 1
ATOM 763 C C . HIS A 1 95 ? -4.517 0.156 -5.387 1.00 91.56 95 HIS A C 1
ATOM 765 O O . HIS A 1 95 ? -3.686 0.269 -6.286 1.00 91.56 95 HIS A O 1
ATOM 771 N N . LYS A 1 96 ? -4.208 -0.350 -4.185 1.00 89.12 96 LYS A N 1
ATOM 772 C CA . LYS A 1 96 ? -2.877 -0.890 -3.871 1.00 89.12 96 LYS A CA 1
ATOM 773 C C . LYS A 1 96 ? -2.561 -2.136 -4.694 1.00 89.12 96 LYS A C 1
ATOM 775 O O . LYS A 1 96 ? -1.482 -2.196 -5.269 1.00 89.12 96 LYS A O 1
ATOM 780 N N . LEU A 1 97 ? -3.488 -3.092 -4.788 1.00 91.00 97 LEU A N 1
ATOM 781 C CA . LEU A 1 97 ? -3.302 -4.288 -5.617 1.00 91.00 97 LEU A CA 1
ATOM 782 C C . LEU A 1 97 ? -3.083 -3.919 -7.086 1.00 91.00 97 LEU A C 1
ATOM 784 O O . LEU A 1 97 ? -2.143 -4.413 -7.699 1.00 91.00 97 LEU A O 1
ATOM 788 N N . ARG A 1 98 ? -3.877 -2.983 -7.616 1.00 92.94 98 ARG A N 1
ATOM 789 C CA . ARG A 1 98 ? -3.714 -2.463 -8.978 1.00 92.94 98 ARG A CA 1
ATOM 790 C C . ARG A 1 98 ? -2.339 -1.835 -9.195 1.00 92.94 98 ARG A C 1
ATOM 792 O O . ARG A 1 98 ? -1.695 -2.108 -10.199 1.00 92.94 98 ARG A O 1
ATOM 799 N N . ALA A 1 99 ? -1.880 -1.010 -8.255 1.00 81.19 99 ALA A N 1
ATOM 800 C CA . ALA A 1 99 ? -0.569 -0.365 -8.329 1.00 81.19 99 ALA A CA 1
ATOM 801 C C . ALA A 1 99 ? 0.590 -1.374 -8.359 1.00 81.19 99 ALA A C 1
ATOM 803 O O . ALA A 1 99 ? 1.615 -1.110 -8.981 1.00 81.19 99 ALA A O 1
ATOM 804 N N . VAL A 1 100 ? 0.432 -2.513 -7.679 1.00 82.81 100 VAL A N 1
ATOM 805 C CA . VAL A 1 100 ? 1.411 -3.607 -7.691 1.00 82.81 100 VAL A CA 1
ATOM 806 C C . VAL A 1 100 ? 1.299 -4.420 -8.986 1.00 82.81 100 VAL A C 1
ATOM 808 O O . VAL A 1 100 ? 2.307 -4.658 -9.641 1.00 82.81 100 VAL A O 1
ATOM 811 N N . GLY A 1 101 ? 0.085 -4.811 -9.386 1.00 78.75 101 GLY A N 1
ATOM 812 C CA . GLY A 1 101 ? -0.152 -5.708 -10.520 1.00 78.75 101 GLY A CA 1
ATOM 813 C C . GLY A 1 101 ? 0.046 -5.073 -11.896 1.00 78.75 101 GLY A C 1
ATOM 814 O O . GLY A 1 101 ? 0.446 -5.754 -12.831 1.00 78.75 101 GLY A O 1
ATOM 815 N N . SER A 1 102 ? -0.178 -3.766 -12.048 1.00 75.56 102 SER A N 1
ATOM 816 C CA . SER A 1 102 ? 0.006 -3.096 -13.340 1.00 75.56 102 SER A CA 1
ATOM 817 C C . SER A 1 102 ? 1.475 -2.831 -13.703 1.00 75.56 102 SER A C 1
ATOM 819 O O . SER A 1 102 ? 1.710 -2.207 -14.736 1.00 75.56 102 SER A O 1
ATOM 821 N N . GLY A 1 103 ? 2.458 -3.166 -12.849 1.00 58.19 103 GLY A N 1
ATOM 822 C CA . GLY A 1 103 ? 3.881 -2.790 -13.013 1.00 58.19 103 GLY A CA 1
ATOM 823 C C . GLY A 1 103 ? 4.145 -1.274 -12.941 1.00 58.19 103 GLY A C 1
ATOM 824 O O . GLY A 1 103 ? 5.229 -0.813 -12.590 1.00 58.19 103 GLY A O 1
ATOM 825 N N . ARG A 1 104 ? 3.105 -0.472 -13.174 1.00 50.94 104 ARG A N 1
ATOM 826 C CA . ARG A 1 104 ? 2.966 0.939 -12.855 1.00 50.94 104 ARG A CA 1
ATOM 827 C C . ARG A 1 104 ? 2.872 1.086 -11.345 1.00 50.94 104 ARG A C 1
ATOM 829 O O . ARG A 1 104 ? 1.795 1.341 -10.808 1.00 50.94 104 ARG A O 1
ATOM 836 N N . THR A 1 105 ? 4.009 0.953 -10.665 1.00 46.66 105 THR A N 1
ATOM 837 C CA . THR A 1 105 ? 4.154 1.424 -9.287 1.00 46.66 105 THR A CA 1
ATOM 838 C C . THR A 1 105 ? 3.642 2.858 -9.251 1.00 46.66 105 THR A C 1
ATOM 840 O O . THR A 1 105 ? 4.310 3.751 -9.774 1.00 46.66 105 THR A O 1
ATOM 843 N N . CYS A 1 106 ? 2.438 3.082 -8.706 1.00 43.00 106 CYS A N 1
ATOM 844 C CA . CYS A 1 106 ? 1.818 4.402 -8.649 1.00 43.00 106 CYS A CA 1
ATOM 845 C C . CYS A 1 106 ? 2.865 5.416 -8.181 1.00 43.00 106 CYS A C 1
ATOM 847 O O . CYS A 1 106 ? 3.276 5.442 -7.023 1.00 43.00 106 CYS A O 1
ATOM 849 N N . SER A 1 107 ? 3.319 6.233 -9.123 1.00 45.25 107 SER A N 1
ATOM 850 C CA . SER A 1 107 ? 4.330 7.279 -9.003 1.00 45.25 107 SER A CA 1
ATOM 851 C C . SER A 1 107 ? 3.843 8.474 -8.172 1.00 45.25 107 SER A C 1
ATOM 853 O O . SER A 1 107 ? 4.466 9.523 -8.191 1.00 45.25 107 SER A O 1
ATOM 855 N N . GLY A 1 108 ? 2.742 8.309 -7.431 1.00 43.00 108 GLY A N 1
ATOM 856 C CA . GLY A 1 108 ? 2.141 9.315 -6.556 1.00 43.00 108 GLY A CA 1
ATOM 857 C C . GLY A 1 108 ? 2.425 9.118 -5.064 1.00 43.00 108 GLY A C 1
ATOM 858 O O . GLY A 1 108 ? 1.910 9.877 -4.248 1.00 43.00 108 GLY A O 1
ATOM 859 N N . GLY A 1 109 ? 3.228 8.122 -4.668 1.00 49.12 109 GLY A N 1
ATOM 860 C CA . GLY A 1 109 ? 3.975 8.279 -3.416 1.00 49.12 109 GLY A CA 1
ATOM 861 C C . GLY A 1 109 ? 4.922 9.470 -3.593 1.00 49.12 109 GLY A C 1
ATOM 862 O O . GLY A 1 109 ? 5.425 9.631 -4.706 1.00 49.12 109 GLY A O 1
ATOM 863 N N . PRO A 1 110 ? 5.160 10.317 -2.571 1.00 53.53 110 PRO A N 1
ATOM 864 C CA . PRO A 1 110 ? 6.124 11.402 -2.715 1.00 53.53 110 PRO A CA 1
ATOM 865 C C . PRO A 1 110 ? 7.414 10.807 -3.277 1.00 53.53 110 PRO A C 1
ATOM 867 O O . PRO A 1 110 ? 7.847 9.766 -2.779 1.00 53.53 110 PRO A O 1
ATOM 870 N N . LEU A 1 111 ? 7.973 11.421 -4.326 1.00 52.75 111 LEU A N 1
ATOM 871 C CA . LEU A 1 111 ? 9.221 11.012 -4.987 1.00 52.75 111 LEU A CA 1
ATOM 872 C C . LEU A 1 111 ? 10.268 10.542 -3.967 1.00 52.75 111 LEU A C 1
ATOM 874 O O . LEU A 1 111 ? 10.897 9.509 -4.160 1.00 52.75 111 LEU A O 1
ATOM 878 N N . ASN A 1 112 ? 10.314 11.213 -2.816 1.00 49.16 112 ASN A N 1
ATOM 879 C CA . ASN A 1 112 ? 11.089 10.875 -1.627 1.00 49.16 112 ASN A CA 1
ATOM 880 C C . ASN A 1 112 ? 11.039 9.392 -1.213 1.00 49.16 112 ASN A C 1
ATOM 882 O O . ASN A 1 112 ? 12.071 8.869 -0.841 1.00 49.16 112 ASN A O 1
ATOM 886 N N . ASN A 1 113 ? 9.911 8.677 -1.296 1.00 51.72 113 ASN A N 1
ATOM 887 C CA . ASN A 1 113 ? 9.852 7.256 -0.917 1.00 51.72 113 ASN A CA 1
ATOM 888 C C . ASN A 1 113 ? 10.514 6.319 -1.941 1.00 51.72 113 ASN A C 1
ATOM 890 O O . ASN A 1 113 ? 10.890 5.209 -1.570 1.00 51.72 113 ASN A O 1
ATOM 894 N N . LYS A 1 114 ? 10.606 6.727 -3.214 1.00 53.03 114 LYS A N 1
ATOM 895 C CA . LYS A 1 114 ? 11.297 5.961 -4.267 1.00 53.03 114 LYS A CA 1
ATOM 896 C C . LYS A 1 114 ? 12.776 6.333 -4.337 1.00 53.03 114 LYS A C 1
ATOM 898 O O . LYS A 1 114 ? 13.621 5.472 -4.512 1.00 53.03 114 LYS A O 1
ATOM 903 N N . LEU A 1 115 ? 13.048 7.622 -4.191 1.00 55.75 115 LEU A N 1
ATOM 904 C CA . LEU A 1 115 ? 14.365 8.221 -4.302 1.00 55.75 115 LEU A CA 1
ATOM 905 C C . LEU A 1 115 ? 15.192 7.995 -3.021 1.00 55.75 115 LEU A C 1
ATOM 907 O O . LEU A 1 115 ? 16.339 7.567 -3.088 1.00 55.75 115 LEU A O 1
ATOM 911 N N . ALA A 1 116 ? 14.592 8.190 -1.849 1.00 58.81 116 ALA A N 1
ATOM 912 C CA . ALA A 1 116 ? 15.218 8.014 -0.542 1.00 58.81 116 ALA A CA 1
ATOM 913 C C . ALA A 1 116 ? 14.332 7.111 0.337 1.00 58.81 116 ALA A C 1
ATOM 915 O O . ALA A 1 116 ? 13.615 7.610 1.216 1.00 58.81 116 ALA A O 1
ATOM 916 N N . PRO A 1 117 ? 14.306 5.785 0.088 1.00 60.00 117 PRO A N 1
ATOM 917 C CA . PRO A 1 117 ? 13.511 4.879 0.904 1.00 60.00 117 PRO A CA 1
ATOM 918 C C . PRO A 1 117 ? 13.874 5.082 2.374 1.00 60.00 117 PRO A C 1
ATOM 920 O O . PRO A 1 117 ? 15.049 5.184 2.729 1.00 60.00 117 PRO A O 1
ATOM 923 N N . ARG A 1 118 ? 12.852 5.178 3.234 1.00 60.56 118 ARG A N 1
ATOM 924 C CA . ARG A 1 118 ? 13.068 5.323 4.676 1.00 60.56 118 ARG A CA 1
ATOM 925 C C . ARG A 1 118 ? 14.011 4.224 5.143 1.00 60.56 118 ARG A C 1
ATOM 927 O O . ARG A 1 118 ? 13.757 3.052 4.861 1.00 60.56 118 ARG A O 1
ATOM 934 N N . SER A 1 119 ? 15.044 4.612 5.887 1.00 63.84 119 SER A N 1
ATOM 935 C CA . SER A 1 119 ? 15.950 3.658 6.509 1.00 63.84 119 SER A CA 1
ATOM 936 C C . SER A 1 119 ? 15.132 2.640 7.303 1.00 63.84 119 SER A C 1
ATOM 938 O O . SER A 1 119 ? 14.342 3.009 8.176 1.00 63.84 119 SER A O 1
ATOM 940 N N . SER A 1 120 ? 15.293 1.361 6.979 1.00 71.56 120 SER A N 1
ATOM 941 C CA . SER A 1 120 ? 14.688 0.280 7.754 1.00 71.56 120 SER A CA 1
ATOM 942 C C . SER A 1 120 ? 15.215 0.299 9.191 1.00 71.56 120 SER A C 1
ATOM 944 O O . SER A 1 120 ? 16.317 0.789 9.455 1.00 71.56 120 SER A O 1
ATOM 946 N N . ASP A 1 121 ? 14.472 -0.292 10.128 1.00 74.69 121 ASP A N 1
ATOM 947 C CA . ASP A 1 121 ? 14.909 -0.386 11.529 1.00 74.69 121 ASP A CA 1
ATOM 948 C C . ASP A 1 121 ? 16.299 -1.044 11.651 1.00 74.69 121 ASP A C 1
ATOM 950 O O . ASP A 1 121 ? 17.127 -0.633 12.465 1.00 74.69 121 ASP A O 1
ATOM 954 N N . LYS A 1 122 ? 16.590 -2.002 10.758 1.00 74.44 122 LYS A N 1
ATOM 955 C CA . LYS A 1 122 ? 17.897 -2.659 10.625 1.00 74.44 122 LYS A CA 1
ATOM 956 C C . LYS A 1 122 ? 19.002 -1.697 10.183 1.00 74.44 122 LYS A C 1
ATOM 958 O O . LYS A 1 122 ? 20.098 -1.738 10.734 1.00 74.44 122 LYS A O 1
ATOM 963 N N . GLN A 1 123 ? 18.729 -0.823 9.215 1.00 72.06 123 GLN A N 1
ATOM 964 C CA . GLN A 1 123 ? 19.692 0.185 8.755 1.00 72.06 123 GLN A CA 1
ATOM 965 C C . GLN A 1 123 ? 19.963 1.230 9.839 1.00 72.06 123 GLN A C 1
ATOM 967 O O . GLN A 1 123 ? 21.113 1.593 10.056 1.00 72.06 123 GLN A O 1
ATOM 972 N N . LEU A 1 124 ? 18.943 1.657 10.587 1.00 73.19 124 LEU A N 1
ATOM 973 C CA . LEU A 1 124 ? 19.143 2.557 11.728 1.00 73.19 124 LEU A CA 1
ATOM 974 C C . LEU A 1 124 ? 19.981 1.912 12.834 1.00 73.19 124 LEU A C 1
ATOM 976 O O . LEU A 1 124 ? 20.788 2.592 13.466 1.00 73.19 124 LEU A O 1
ATOM 980 N N . HIS A 1 125 ? 19.827 0.606 13.052 1.00 75.50 125 HIS A N 1
ATOM 981 C CA . HIS A 1 125 ? 20.698 -0.135 13.956 1.00 75.50 125 HIS A CA 1
ATOM 982 C C . HIS A 1 125 ? 22.139 -0.207 13.448 1.00 75.50 125 HIS A C 1
ATOM 984 O O . HIS A 1 125 ? 23.045 0.074 14.228 1.00 75.50 125 HIS A O 1
ATOM 990 N N . LYS A 1 126 ? 22.343 -0.490 12.152 1.00 77.31 126 LYS A N 1
ATOM 991 C CA . LYS A 1 126 ? 23.668 -0.461 11.509 1.00 77.31 126 LYS A CA 1
ATOM 992 C C . LYS A 1 126 ? 24.367 0.879 11.742 1.00 77.31 126 LYS A C 1
ATOM 994 O O . LYS A 1 126 ? 25.455 0.902 12.300 1.00 77.31 126 LYS A O 1
ATOM 999 N N . ILE A 1 127 ? 23.689 1.984 11.424 1.00 71.75 127 ILE A N 1
ATOM 1000 C CA . ILE A 1 127 ? 24.210 3.349 11.604 1.00 71.75 127 ILE A CA 1
ATOM 1001 C C . ILE A 1 127 ? 24.559 3.618 13.073 1.00 71.75 127 ILE A C 1
ATOM 1003 O O . ILE A 1 127 ? 25.570 4.243 13.371 1.00 71.75 127 ILE A O 1
ATOM 1007 N N . ASN A 1 128 ? 23.731 3.149 14.012 1.00 73.00 128 ASN A N 1
ATOM 1008 C CA . ASN A 1 128 ? 23.961 3.370 15.439 1.00 73.00 128 ASN A CA 1
ATOM 1009 C C . ASN A 1 128 ? 25.116 2.521 16.004 1.00 73.00 128 ASN A C 1
ATOM 1011 O O . ASN A 1 128 ? 25.734 2.928 16.984 1.00 73.00 128 ASN A O 1
ATOM 1015 N N . ILE A 1 129 ? 25.397 1.355 15.409 1.00 71.19 129 ILE A N 1
ATOM 1016 C CA . ILE A 1 129 ? 26.586 0.552 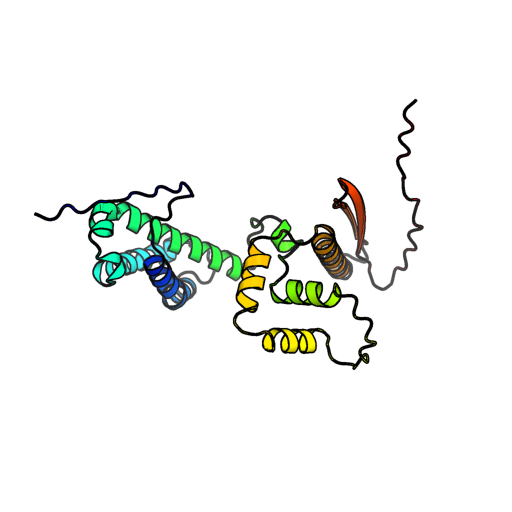15.725 1.00 71.19 129 ILE A CA 1
ATOM 1017 C C . ILE A 1 129 ? 27.833 1.215 15.132 1.00 71.19 129 ILE A C 1
ATOM 1019 O O . ILE A 1 129 ? 28.802 1.412 15.854 1.00 71.19 129 ILE A O 1
ATOM 1023 N N . GLU A 1 130 ? 27.791 1.605 13.855 1.00 67.94 130 GLU A N 1
ATOM 1024 C CA . GLU A 1 130 ? 28.925 2.225 13.150 1.00 67.94 130 GLU A CA 1
ATOM 1025 C C . GLU A 1 130 ? 29.308 3.597 13.728 1.00 67.94 130 GLU A C 1
ATOM 1027 O O . GLU A 1 130 ? 30.470 3.984 13.675 1.00 67.94 130 GLU A O 1
ATOM 1032 N N . TYR A 1 131 ? 28.357 4.324 14.326 1.00 52.06 131 TYR A N 1
ATOM 1033 C CA . TYR A 1 131 ? 28.621 5.612 14.975 1.00 52.06 131 TYR A CA 1
ATOM 1034 C C . TYR A 1 131 ? 29.243 5.490 16.373 1.00 52.06 131 TYR A C 1
ATOM 1036 O O . TYR A 1 131 ? 29.665 6.502 16.929 1.00 52.06 131 TYR A O 1
ATOM 1044 N N . LYS A 1 132 ? 29.309 4.297 16.979 1.00 56.38 132 LYS A N 1
ATOM 1045 C CA . LYS A 1 132 ? 30.120 4.130 18.189 1.00 56.38 132 LYS A CA 1
ATOM 1046 C C . LYS A 1 132 ? 31.577 3.979 17.748 1.00 56.38 132 LYS A C 1
ATOM 1048 O O . LYS A 1 132 ? 31.896 2.911 17.221 1.00 56.38 132 LYS A O 1
ATOM 1053 N N . PRO A 1 133 ? 32.451 4.992 17.940 1.00 49.31 133 PRO A N 1
ATOM 1054 C CA . PRO A 1 133 ? 33.879 4.809 17.727 1.00 49.31 133 PRO A CA 1
ATOM 1055 C C . PRO A 1 133 ? 34.311 3.700 18.680 1.00 49.31 133 PRO A C 1
ATOM 1057 O O . PRO A 1 133 ? 34.308 3.857 19.898 1.00 49.31 133 PRO A O 1
ATOM 1060 N N . SER A 1 134 ? 34.516 2.523 18.112 1.00 52.84 134 SER A N 1
ATOM 1061 C CA . SER A 1 134 ? 34.973 1.360 18.843 1.00 52.84 134 SER A CA 1
ATOM 1062 C C . SER A 1 134 ? 36.482 1.392 18.669 1.00 52.84 134 SER A C 1
ATOM 1064 O O . SER A 1 134 ? 36.956 1.156 17.563 1.00 52.84 134 SER A O 1
ATOM 1066 N N . ASP A 1 135 ? 37.223 1.711 19.732 1.00 55.19 135 ASP A N 1
ATOM 1067 C CA . ASP A 1 135 ? 38.695 1.608 19.776 1.00 55.19 135 ASP A CA 1
ATOM 1068 C C . ASP A 1 135 ? 39.187 0.150 19.649 1.00 55.19 135 ASP A C 1
ATOM 1070 O O . ASP A 1 135 ? 40.381 -0.133 19.665 1.00 55.19 135 ASP A O 1
ATOM 1074 N N . GLU A 1 136 ? 38.268 -0.803 19.498 1.00 57.56 136 GLU A N 1
ATOM 1075 C CA . GLU A 1 136 ? 38.570 -2.205 19.273 1.00 57.56 136 GLU A CA 1
ATOM 1076 C C . GLU A 1 136 ? 38.675 -2.483 17.771 1.00 57.56 136 GLU A C 1
ATOM 1078 O O . GLU A 1 136 ? 37.696 -2.428 17.019 1.00 57.56 136 GLU A O 1
ATOM 1083 N N . THR A 1 137 ? 39.889 -2.813 17.334 1.00 48.91 137 THR A N 1
ATOM 1084 C CA . THR A 1 137 ? 40.219 -3.342 16.011 1.00 48.91 137 THR A CA 1
ATOM 1085 C C . THR A 1 137 ? 39.562 -4.709 15.811 1.00 48.91 137 THR A C 1
ATOM 1087 O O . THR A 1 137 ? 40.186 -5.760 15.936 1.00 48.91 137 THR A O 1
ATOM 1090 N N . VAL A 1 138 ? 38.261 -4.713 15.516 1.00 55.50 138 VAL A N 1
ATOM 1091 C CA . VAL A 1 138 ? 37.534 -5.946 15.204 1.00 55.50 138 VAL A CA 1
ATOM 1092 C C . VAL A 1 138 ? 38.030 -6.482 13.864 1.00 55.50 138 VAL A C 1
ATOM 1094 O O . VAL A 1 138 ? 37.820 -5.874 12.812 1.00 55.50 138 VAL A O 1
ATOM 1097 N N . ASP A 1 139 ? 38.672 -7.643 13.945 1.00 57.19 139 ASP A N 1
ATOM 1098 C CA . ASP A 1 139 ? 39.199 -8.434 12.843 1.00 57.19 139 ASP A CA 1
ATOM 1099 C C . ASP A 1 139 ? 38.179 -8.550 11.693 1.00 57.19 139 ASP A C 1
ATOM 1101 O O . ASP A 1 139 ? 37.001 -8.900 11.877 1.00 57.19 139 ASP A O 1
ATOM 1105 N N . ARG A 1 140 ? 38.615 -8.162 10.493 1.00 53.72 140 ARG A N 1
ATOM 1106 C CA . ARG A 1 140 ? 37.768 -7.898 9.321 1.00 53.72 140 ARG A CA 1
ATOM 1107 C C . ARG A 1 140 ? 37.462 -9.209 8.593 1.00 53.72 140 ARG A C 1
ATOM 1109 O O . ARG A 1 140 ? 37.825 -9.396 7.438 1.00 53.72 140 ARG A O 1
ATOM 1116 N N . GLY A 1 141 ? 36.797 -10.135 9.281 1.00 56.03 141 GLY A N 1
ATOM 1117 C CA . GLY A 1 141 ? 36.376 -11.408 8.699 1.00 56.03 141 GLY A CA 1
ATOM 1118 C C . GLY A 1 141 ? 35.462 -11.211 7.483 1.00 56.03 141 GLY A C 1
ATOM 1119 O O . GLY A 1 141 ? 34.504 -10.436 7.537 1.00 56.03 141 GLY A O 1
ATOM 1120 N N . THR A 1 142 ? 35.756 -11.941 6.406 1.00 58.75 142 THR A N 1
ATOM 1121 C CA . THR A 1 142 ? 35.163 -11.917 5.051 1.00 58.75 142 THR A CA 1
ATOM 1122 C C . THR A 1 142 ? 33.704 -12.408 4.985 1.00 58.75 142 THR A C 1
ATOM 1124 O O . THR A 1 142 ? 33.318 -13.163 4.096 1.00 58.75 142 THR A O 1
ATOM 1127 N N . GLY A 1 143 ? 32.866 -12.030 5.948 1.00 60.56 143 GLY A N 1
ATOM 1128 C CA . GLY A 1 143 ? 31.426 -12.268 5.901 1.00 60.56 143 GLY A CA 1
ATOM 1129 C C . GLY A 1 143 ? 30.709 -11.122 5.191 1.00 60.56 143 GLY A C 1
ATOM 1130 O O . GLY A 1 143 ? 31.006 -9.957 5.448 1.00 60.56 143 GLY A O 1
ATOM 1131 N N . SER A 1 144 ? 29.729 -11.436 4.336 1.00 68.75 144 SER A N 1
ATOM 1132 C CA . SER A 1 144 ? 28.803 -10.435 3.784 1.00 68.75 144 SER A CA 1
ATOM 1133 C C . SER A 1 144 ? 28.217 -9.595 4.925 1.00 68.75 144 SER A C 1
ATOM 1135 O O . SER A 1 144 ? 27.610 -10.138 5.855 1.00 68.75 144 SER A O 1
ATOM 1137 N N . GLY A 1 145 ? 28.422 -8.274 4.876 1.00 69.94 145 GLY A N 1
ATOM 1138 C CA . GLY A 1 145 ? 28.047 -7.349 5.952 1.00 69.94 145 GLY A CA 1
ATOM 1139 C C . GLY A 1 145 ? 26.575 -7.451 6.370 1.00 69.94 145 GLY A C 1
ATOM 1140 O O . GLY A 1 145 ? 26.244 -7.223 7.534 1.00 69.94 145 GLY A O 1
ATOM 1141 N N . ASP A 1 146 ? 25.703 -7.892 5.464 1.00 69.94 146 ASP A N 1
ATOM 1142 C CA . ASP A 1 146 ? 24.275 -8.071 5.725 1.00 69.94 146 ASP A CA 1
ATOM 1143 C C . ASP A 1 146 ? 23.965 -9.298 6.590 1.00 69.94 146 ASP A C 1
ATOM 1145 O O . ASP A 1 146 ? 23.050 -9.260 7.418 1.00 69.94 146 ASP A O 1
ATOM 1149 N N . ALA A 1 147 ? 24.738 -10.381 6.462 1.00 74.69 147 ALA A N 1
ATOM 1150 C CA . ALA A 1 147 ? 24.574 -11.568 7.301 1.00 74.69 147 ALA A CA 1
ATOM 1151 C C . ALA A 1 147 ? 24.951 -11.261 8.759 1.00 74.69 147 ALA A C 1
ATOM 1153 O O . ALA A 1 147 ? 24.202 -11.595 9.681 1.00 74.69 147 ALA A O 1
ATOM 1154 N N . LYS A 1 148 ? 26.059 -10.534 8.958 1.00 78.00 148 LYS A N 1
ATOM 1155 C CA . LYS A 1 148 ? 26.508 -10.071 10.280 1.00 78.00 148 LYS A CA 1
ATOM 1156 C C . LYS A 1 148 ? 25.510 -9.088 10.895 1.00 78.00 148 LYS A C 1
ATOM 1158 O O . LYS A 1 148 ? 25.160 -9.218 12.067 1.00 78.00 148 LYS A O 1
ATOM 1163 N N . LEU A 1 149 ? 24.976 -8.157 10.100 1.00 75.75 149 LEU A N 1
ATOM 1164 C CA . LEU A 1 149 ? 23.940 -7.231 10.559 1.00 75.75 149 LEU A CA 1
ATOM 1165 C C . LEU A 1 149 ? 22.653 -7.958 10.968 1.00 75.75 149 LEU A C 1
ATOM 1167 O O . LEU A 1 149 ? 22.046 -7.613 11.981 1.00 75.75 149 LEU A O 1
ATOM 1171 N N . ASN A 1 150 ? 22.238 -8.976 10.211 1.00 77.19 150 ASN A N 1
ATOM 1172 C CA . ASN A 1 150 ? 21.073 -9.785 10.560 1.00 77.19 150 ASN A CA 1
ATOM 1173 C C . ASN A 1 150 ? 21.282 -10.552 11.869 1.00 77.19 150 ASN A C 1
ATOM 1175 O O . ASN A 1 150 ? 20.364 -10.583 12.685 1.00 77.19 150 ASN A O 1
ATOM 1179 N N . GLN A 1 151 ? 22.468 -11.117 12.105 1.00 78.06 151 GLN A N 1
ATOM 1180 C CA . GLN A 1 151 ? 22.781 -11.774 13.378 1.00 78.06 151 GLN A CA 1
ATOM 1181 C C . GLN A 1 151 ? 22.746 -10.792 14.554 1.00 78.06 151 GLN A C 1
ATOM 1183 O O . GLN A 1 151 ? 22.105 -11.084 15.561 1.00 78.06 151 GLN A O 1
ATOM 1188 N N . LEU A 1 152 ? 23.342 -9.602 14.413 1.00 80.94 152 LEU A N 1
ATOM 1189 C CA . LEU A 1 152 ? 23.296 -8.558 15.447 1.00 80.94 152 LEU A CA 1
ATOM 1190 C C . LEU A 1 152 ? 21.860 -8.082 15.718 1.00 80.94 152 LEU A C 1
ATOM 1192 O O . LEU A 1 152 ? 21.452 -7.943 16.872 1.00 80.94 152 LEU A O 1
ATOM 1196 N N . TRP A 1 153 ? 21.057 -7.913 14.665 1.00 80.38 153 TRP A N 1
ATOM 1197 C CA . TRP A 1 153 ? 19.642 -7.562 14.785 1.00 80.38 153 TRP A CA 1
ATOM 1198 C C . TRP A 1 153 ? 18.816 -8.649 15.483 1.00 80.38 153 TRP A C 1
ATOM 1200 O O . TRP A 1 153 ? 17.960 -8.350 16.318 1.00 80.38 153 TRP A O 1
ATOM 1210 N N . LEU A 1 154 ? 19.075 -9.918 15.167 1.00 83.81 154 LEU A N 1
ATOM 1211 C CA . LEU A 1 154 ? 18.422 -11.054 15.815 1.00 83.81 154 LEU A CA 1
ATOM 1212 C C . LEU A 1 154 ? 18.909 -11.263 17.260 1.00 83.81 154 LEU A C 1
ATOM 1214 O O . LEU A 1 154 ? 18.136 -11.741 18.087 1.00 83.81 154 LEU A O 1
ATOM 1218 N N . GLY A 1 155 ? 20.134 -10.848 17.584 1.00 82.94 155 GLY A N 1
ATOM 1219 C CA . GLY A 1 155 ? 20.695 -10.879 18.938 1.00 82.94 155 GLY A CA 1
ATOM 1220 C C . GLY A 1 155 ? 20.221 -9.746 19.857 1.00 82.94 155 GLY A C 1
ATOM 1221 O O . GLY A 1 155 ? 20.389 -9.834 21.073 1.00 82.94 155 GLY A O 1
ATOM 1222 N N . LEU A 1 156 ? 19.601 -8.686 19.320 1.00 85.31 156 LEU A N 1
ATOM 1223 C CA . LEU A 1 156 ? 19.000 -7.622 20.132 1.00 85.31 156 LEU A CA 1
ATOM 1224 C C . LEU A 1 156 ? 17.883 -8.174 21.021 1.00 85.31 156 LEU A C 1
ATOM 1226 O O . LEU A 1 156 ? 16.961 -8.832 20.527 1.00 85.31 156 LEU A O 1
ATOM 1230 N N . LYS A 1 157 ? 17.926 -7.809 22.308 1.00 89.44 157 LYS A N 1
ATOM 1231 C CA . LYS A 1 157 ? 16.872 -8.116 23.280 1.00 89.44 157 LYS A CA 1
ATOM 1232 C C . LYS A 1 157 ? 15.509 -7.570 22.817 1.00 89.44 157 LYS A C 1
ATOM 1234 O O . LYS A 1 157 ? 15.417 -6.505 22.194 1.00 89.44 157 LYS A O 1
ATOM 1239 N N . ASN A 1 158 ? 14.443 -8.312 23.126 1.00 83.44 158 ASN A N 1
ATOM 1240 C CA . ASN A 1 158 ? 13.078 -8.042 22.650 1.00 83.44 158 ASN A CA 1
ATOM 1241 C C . ASN A 1 158 ? 12.488 -6.710 23.149 1.00 83.44 158 ASN A C 1
ATOM 1243 O O . ASN A 1 158 ? 11.587 -6.176 22.512 1.00 83.44 158 ASN A O 1
ATOM 1247 N N . ASP A 1 159 ? 12.998 -6.157 24.244 1.00 85.06 159 ASP A N 1
ATOM 1248 C CA . ASP A 1 159 ? 12.635 -4.853 24.814 1.00 85.06 159 ASP A CA 1
ATOM 1249 C C . ASP A 1 159 ? 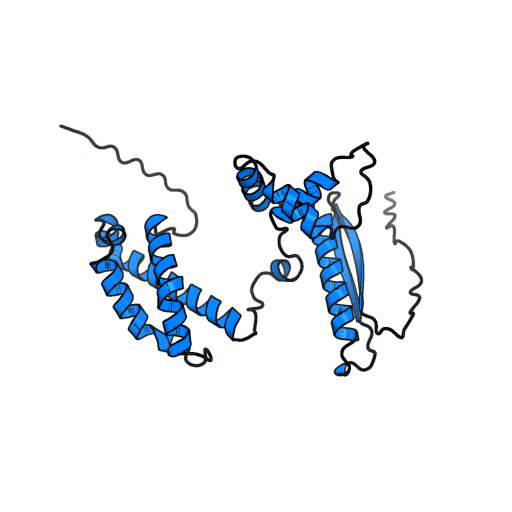13.293 -3.667 24.085 1.00 85.06 159 ASP A C 1
ATOM 1251 O O . ASP A 1 159 ? 12.762 -2.553 24.082 1.00 85.06 159 ASP A O 1
ATOM 1255 N N . VAL A 1 160 ? 14.420 -3.899 23.405 1.00 80.62 160 VAL A N 1
ATOM 1256 C CA . VAL A 1 160 ? 15.177 -2.856 22.695 1.00 80.62 160 VAL A CA 1
ATOM 1257 C C . VAL A 1 160 ? 14.672 -2.658 21.262 1.00 80.62 160 VAL A C 1
ATOM 1259 O O . VAL A 1 160 ? 14.651 -1.530 20.764 1.00 80.62 160 VAL A O 1
ATOM 1262 N N . ARG A 1 161 ? 14.210 -3.718 20.582 1.00 80.44 161 ARG A N 1
ATOM 1263 C CA . ARG A 1 161 ? 13.706 -3.614 19.195 1.00 80.44 161 ARG A CA 1
ATOM 1264 C C . ARG A 1 161 ? 12.528 -2.639 19.037 1.00 80.44 161 ARG A C 1
ATOM 1266 O O . ARG A 1 161 ? 12.588 -1.825 18.114 1.00 80.44 161 ARG A O 1
ATOM 1273 N N . PRO A 1 162 ? 11.503 -2.627 19.917 1.00 80.62 162 PRO A N 1
ATOM 1274 C CA . PRO A 1 162 ? 10.413 -1.656 19.838 1.00 80.62 162 PRO A CA 1
ATOM 1275 C C . PRO A 1 162 ? 10.895 -0.203 19.915 1.00 80.62 162 PRO A C 1
ATOM 1277 O O . PRO A 1 162 ? 10.310 0.663 19.271 1.00 80.62 162 PRO A O 1
ATOM 1280 N N . GLN A 1 163 ? 11.994 0.070 20.628 1.00 80.12 163 GLN A N 1
ATOM 1281 C CA . GLN A 1 163 ? 12.572 1.414 20.700 1.00 80.12 163 GLN A CA 1
ATOM 1282 C C . GLN A 1 163 ? 13.190 1.845 19.366 1.00 80.12 163 GLN A C 1
ATOM 1284 O O . GLN A 1 163 ? 13.116 3.021 19.018 1.00 80.12 163 GLN A O 1
ATOM 1289 N N . TYR A 1 164 ? 13.777 0.922 18.595 1.00 75.00 164 TYR A N 1
ATOM 1290 C CA . TYR A 1 164 ? 14.263 1.218 17.241 1.00 75.00 164 TYR A CA 1
ATOM 1291 C C . TYR A 1 164 ? 13.111 1.463 16.264 1.00 75.00 164 TYR A C 1
ATOM 1293 O O . TYR A 1 164 ? 13.176 2.430 15.512 1.00 75.00 164 TYR A O 1
ATOM 1301 N N . VAL A 1 165 ? 12.034 0.674 16.348 1.00 74.75 165 VAL A N 1
ATOM 1302 C CA . VAL A 1 165 ? 10.799 0.887 15.565 1.00 74.75 165 VAL A CA 1
ATOM 1303 C C . VAL A 1 165 ? 10.161 2.240 15.903 1.00 74.75 165 VAL A C 1
ATOM 1305 O O . VAL A 1 165 ? 9.695 2.967 15.031 1.00 74.75 165 VAL A O 1
ATOM 1308 N N . GLN A 1 166 ? 10.154 2.626 17.179 1.00 76.06 166 GLN A N 1
ATOM 1309 C CA . GLN A 1 166 ? 9.644 3.930 17.599 1.00 76.06 166 GLN A CA 1
ATOM 1310 C C . GLN A 1 166 ? 10.560 5.072 17.130 1.00 76.06 166 GLN A C 1
ATOM 1312 O O . GLN A 1 166 ? 10.080 6.107 16.663 1.00 76.06 166 GLN A O 1
ATOM 1317 N N . LYS A 1 167 ? 11.885 4.886 17.202 1.00 68.88 167 LYS A N 1
ATOM 1318 C CA . LYS A 1 167 ? 12.875 5.864 16.725 1.00 68.88 167 LYS A CA 1
ATOM 1319 C C . LYS A 1 167 ? 12.842 6.034 15.206 1.00 68.88 167 LYS A C 1
ATOM 1321 O O . LYS A 1 167 ? 12.971 7.166 14.753 1.00 68.88 167 LYS A O 1
ATOM 1326 N N . SER A 1 168 ? 12.623 4.974 14.430 1.00 66.94 168 SER A N 1
ATOM 1327 C CA . SER A 1 168 ? 12.486 5.049 12.967 1.00 66.94 168 SER A CA 1
ATOM 1328 C C . SER A 1 168 ? 11.207 5.761 12.527 1.00 66.94 168 SER A C 1
ATOM 1330 O O . SER A 1 168 ? 11.165 6.393 11.472 1.00 66.94 168 SER A O 1
ATOM 1332 N N . GLN A 1 169 ? 10.166 5.715 13.362 1.00 62.53 169 GLN A N 1
ATOM 1333 C CA . GLN A 1 169 ? 8.923 6.450 13.142 1.00 62.53 169 GLN A CA 1
ATOM 1334 C C . GLN A 1 169 ? 9.028 7.937 13.515 1.00 62.53 169 GLN A C 1
ATOM 1336 O O . GLN A 1 169 ? 8.319 8.745 12.916 1.00 62.53 169 GLN A O 1
ATOM 1341 N N . GLY A 1 170 ? 9.885 8.294 14.482 1.00 54.06 170 GLY A N 1
ATOM 1342 C CA . GLY A 1 170 ? 9.986 9.651 15.038 1.00 54.06 170 GLY A CA 1
ATOM 1343 C C . GLY A 1 170 ? 11.189 10.489 14.589 1.00 54.06 170 GLY A C 1
ATOM 1344 O O . GLY A 1 170 ? 11.103 11.714 14.613 1.00 54.06 170 GLY A O 1
ATOM 1345 N N . ARG A 1 171 ? 12.307 9.879 14.172 1.00 54.28 171 ARG A N 1
ATOM 1346 C CA . ARG A 1 171 ? 13.469 10.611 13.640 1.00 54.28 171 ARG A CA 1
ATOM 1347 C C . ARG A 1 171 ? 13.433 10.625 12.121 1.00 54.28 171 ARG A C 1
ATOM 1349 O O . ARG A 1 171 ? 13.471 9.579 11.484 1.00 54.28 171 ARG A O 1
ATOM 1356 N N . ILE A 1 172 ? 13.461 11.825 11.550 1.00 55.34 172 ILE A N 1
ATOM 1357 C CA . ILE A 1 172 ? 13.990 12.024 10.201 1.00 55.34 172 ILE A CA 1
ATOM 1358 C C . ILE A 1 172 ? 15.460 11.573 10.290 1.00 55.34 172 ILE A C 1
ATOM 1360 O O . ILE A 1 172 ? 16.187 12.116 11.127 1.00 55.34 172 ILE A O 1
ATOM 1364 N N . PRO A 1 173 ? 15.901 10.533 9.556 1.00 57.72 173 PRO A N 1
ATOM 1365 C CA . PRO A 1 173 ? 17.309 10.145 9.566 1.00 57.72 173 PRO A CA 1
ATOM 1366 C C . PRO A 1 173 ? 18.160 11.366 9.207 1.00 57.72 173 PRO A C 1
ATOM 1368 O O . PRO A 1 173 ? 17.695 12.189 8.416 1.00 57.72 173 PRO A O 1
ATOM 1371 N N . LYS A 1 174 ? 19.366 11.487 9.793 1.00 65.69 174 LYS A N 1
ATOM 1372 C CA . LYS A 1 174 ? 20.300 12.595 9.517 1.00 65.69 174 LYS A CA 1
ATOM 1373 C C . LYS A 1 174 ? 20.279 12.885 8.021 1.00 65.69 174 LYS A C 1
ATOM 1375 O O . LYS A 1 174 ? 20.510 11.962 7.235 1.00 65.69 174 LYS A O 1
ATOM 1380 N N . THR A 1 175 ? 19.951 14.121 7.646 1.00 69.88 175 THR A N 1
ATOM 1381 C CA . THR A 1 175 ? 19.682 14.524 6.256 1.00 69.88 175 THR A CA 1
ATOM 1382 C C . THR A 1 175 ? 20.762 13.992 5.314 1.00 69.88 175 THR A C 1
ATOM 1384 O O . THR A 1 175 ? 20.447 13.414 4.278 1.00 69.88 175 THR A O 1
ATOM 1387 N N . ASN A 1 176 ? 22.021 14.026 5.758 1.00 75.88 176 ASN A N 1
ATOM 1388 C CA . ASN A 1 176 ? 23.183 13.548 5.013 1.00 75.88 176 ASN A CA 1
ATOM 1389 C C . ASN A 1 176 ? 23.148 12.047 4.672 1.00 75.88 176 ASN A C 1
ATOM 1391 O O . ASN A 1 176 ? 23.540 11.671 3.574 1.00 75.88 176 ASN A O 1
ATOM 1395 N N . HIS A 1 177 ? 22.657 11.176 5.562 1.00 79.00 177 HIS A N 1
ATOM 1396 C CA . HIS A 1 177 ? 22.596 9.735 5.283 1.00 79.00 177 HIS A CA 1
ATOM 1397 C C . HIS A 1 177 ? 21.550 9.412 4.212 1.00 79.00 177 HIS A C 1
ATOM 1399 O O . HIS A 1 177 ? 21.835 8.679 3.270 1.00 79.00 177 HIS A O 1
ATOM 1405 N N . ASN A 1 178 ? 20.350 9.991 4.327 1.00 76.56 178 ASN A N 1
ATOM 1406 C CA . ASN A 1 178 ? 19.299 9.794 3.326 1.00 76.56 178 ASN A CA 1
ATOM 1407 C C . ASN A 1 178 ? 19.704 10.366 1.971 1.00 76.56 178 ASN A C 1
ATOM 1409 O O . ASN A 1 178 ? 19.393 9.769 0.947 1.00 76.56 178 ASN A O 1
ATOM 1413 N N . VAL A 1 179 ? 20.390 11.509 1.974 1.00 82.69 179 VAL A N 1
ATOM 1414 C CA . VAL A 1 179 ? 20.904 12.124 0.754 1.00 82.69 179 VAL A CA 1
ATOM 1415 C C . VAL A 1 179 ? 22.003 11.271 0.122 1.00 82.69 179 VAL A C 1
ATOM 1417 O O . VAL A 1 179 ? 21.978 11.082 -1.087 1.00 82.69 179 VAL A O 1
ATOM 1420 N N . GLY A 1 180 ? 22.913 10.686 0.906 1.00 84.25 180 GLY A N 1
ATOM 1421 C CA . GLY A 1 180 ? 23.910 9.752 0.372 1.00 84.25 180 GLY A CA 1
ATOM 1422 C C . GLY A 1 180 ? 23.272 8.504 -0.245 1.00 84.25 180 GLY A C 1
ATOM 1423 O O . GLY A 1 180 ? 23.645 8.080 -1.335 1.00 84.25 180 GLY A O 1
ATOM 1424 N N . LEU A 1 181 ? 22.253 7.950 0.416 1.00 82.25 181 LEU A N 1
ATOM 1425 C CA . LEU A 1 181 ? 21.516 6.780 -0.073 1.00 82.25 181 LEU A CA 1
ATOM 1426 C C . LEU A 1 181 ? 20.718 7.113 -1.346 1.00 82.25 181 LEU A C 1
ATOM 1428 O O . LEU A 1 181 ? 20.684 6.327 -2.289 1.00 82.25 181 LEU A O 1
ATOM 1432 N N . LEU A 1 182 ? 20.135 8.310 -1.396 1.00 83.56 182 LEU A N 1
ATOM 1433 C CA . LEU A 1 182 ? 19.494 8.872 -2.580 1.00 83.56 182 LEU A CA 1
ATOM 1434 C C . LEU A 1 182 ? 20.468 9.017 -3.751 1.00 83.56 182 LEU A C 1
ATOM 1436 O O . LEU A 1 182 ? 20.172 8.542 -4.844 1.00 83.56 182 LEU A O 1
ATOM 1440 N N . ALA A 1 183 ? 21.610 9.665 -3.518 1.00 87.50 183 ALA A N 1
ATOM 1441 C CA . ALA A 1 183 ? 22.625 9.890 -4.538 1.00 87.50 183 ALA A CA 1
ATOM 1442 C C . ALA A 1 183 ? 23.115 8.557 -5.116 1.00 87.50 183 ALA A C 1
ATOM 1444 O O . ALA A 1 183 ? 23.097 8.382 -6.329 1.00 87.50 183 ALA A O 1
ATOM 1445 N N . SER A 1 184 ? 23.415 7.577 -4.258 1.00 86.12 184 SER A N 1
ATOM 1446 C CA . SER A 1 184 ? 23.847 6.240 -4.681 1.00 86.12 184 SER A CA 1
ATOM 1447 C C . SER A 1 184 ? 22.779 5.487 -5.489 1.00 86.12 184 SER A C 1
ATOM 1449 O O . SER A 1 184 ? 23.096 4.848 -6.494 1.00 86.12 184 SER A O 1
ATOM 1451 N N . ASN A 1 185 ? 21.501 5.588 -5.104 1.00 84.19 185 ASN A N 1
ATOM 1452 C CA . ASN A 1 185 ? 20.403 4.979 -5.861 1.00 84.19 185 ASN A CA 1
ATOM 1453 C C . ASN A 1 185 ? 20.210 5.639 -7.232 1.00 84.19 185 ASN A C 1
ATOM 1455 O O . ASN A 1 185 ? 19.949 4.943 -8.217 1.00 84.19 185 ASN A O 1
ATOM 1459 N N . ILE A 1 186 ? 20.301 6.972 -7.293 1.00 86.62 186 ILE A N 1
ATOM 1460 C CA . ILE A 1 186 ? 20.206 7.725 -8.547 1.00 86.62 186 ILE A CA 1
ATOM 1461 C C . ILE A 1 186 ? 21.376 7.357 -9.449 1.00 86.62 186 ILE A C 1
ATOM 1463 O O . ILE A 1 186 ? 21.142 6.997 -10.595 1.00 86.62 186 ILE A O 1
ATOM 1467 N N . GLU A 1 187 ? 22.599 7.372 -8.930 1.00 87.94 187 GLU A N 1
ATOM 1468 C CA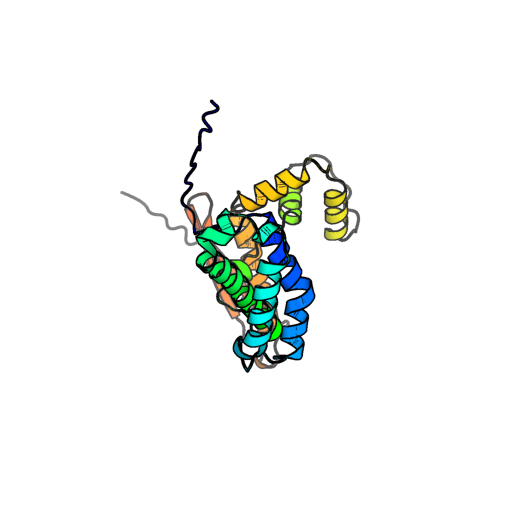 . GLU A 1 187 ? 23.804 6.986 -9.660 1.00 87.94 187 GLU A CA 1
ATOM 1469 C C . GLU A 1 187 ? 23.684 5.570 -10.235 1.00 87.94 187 GLU A C 1
ATOM 1471 O O . GLU A 1 187 ? 23.773 5.401 -11.446 1.00 87.94 187 GLU A O 1
ATOM 1476 N N . SER A 1 188 ? 23.323 4.580 -9.412 1.00 84.31 188 SER A N 1
ATOM 1477 C CA . SER A 1 188 ? 23.127 3.194 -9.871 1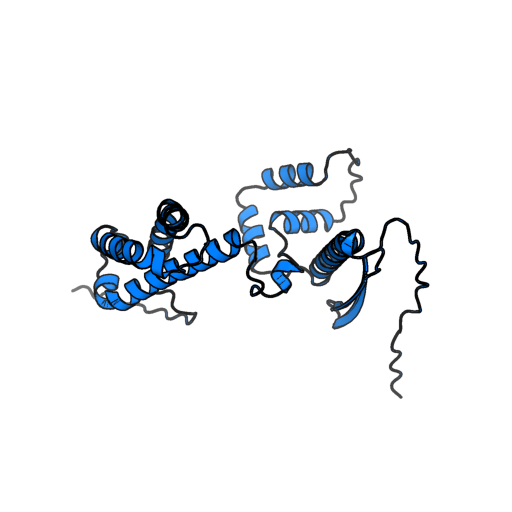.00 84.31 188 SER A CA 1
ATOM 1478 C C . SER A 1 188 ? 22.039 3.075 -10.948 1.00 84.31 188 SER A C 1
ATOM 1480 O O . SER A 1 188 ? 22.154 2.288 -11.888 1.00 84.31 188 SER A O 1
ATOM 1482 N N . SER A 1 189 ? 20.963 3.860 -10.825 1.00 83.81 189 SER A N 1
ATOM 1483 C CA . SER A 1 189 ? 19.876 3.875 -11.813 1.00 83.81 189 SER A CA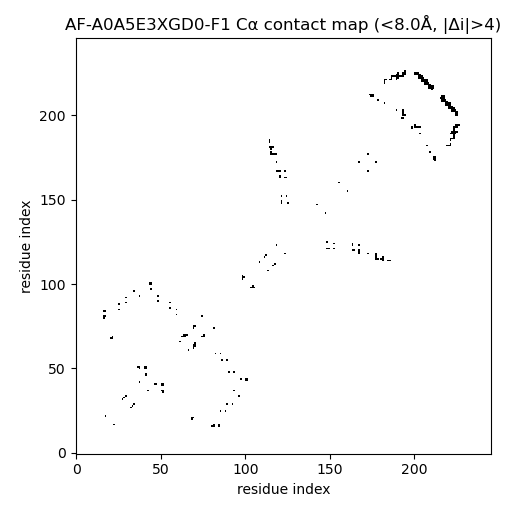 1
ATOM 1484 C C . SER A 1 189 ? 20.311 4.532 -13.123 1.00 83.81 189 SER A C 1
ATOM 1486 O O . SER A 1 189 ? 19.942 4.050 -14.191 1.00 83.81 189 SER A O 1
ATOM 1488 N N . LEU A 1 190 ? 21.096 5.611 -13.049 1.00 85.38 190 LEU A N 1
ATOM 1489 C CA . LEU A 1 190 ? 21.668 6.284 -14.213 1.00 85.38 190 LEU A CA 1
ATOM 1490 C C . LEU A 1 190 ? 22.689 5.387 -14.914 1.00 85.38 190 LEU A C 1
ATOM 1492 O O . LEU A 1 190 ? 22.645 5.292 -16.133 1.00 85.38 190 LEU A O 1
ATOM 1496 N N . GLU A 1 191 ? 23.550 4.681 -14.181 1.00 84.88 191 GLU A N 1
ATOM 1497 C CA . GLU A 1 191 ? 24.462 3.685 -14.761 1.00 84.88 191 GLU A CA 1
ATOM 1498 C C . GLU A 1 191 ? 23.694 2.572 -15.477 1.00 84.88 191 GLU A C 1
ATOM 1500 O O . GLU A 1 191 ? 23.985 2.252 -16.628 1.00 84.88 191 GLU A O 1
ATOM 1505 N N . SER A 1 192 ? 22.675 2.006 -14.822 1.00 84.19 192 SER A N 1
ATOM 1506 C CA . SER A 1 192 ? 21.821 0.977 -15.423 1.00 84.19 192 SER A CA 1
ATOM 1507 C C . SER A 1 192 ? 21.127 1.475 -16.691 1.00 84.19 192 SER A C 1
ATOM 1509 O O . SER A 1 192 ? 21.002 0.715 -17.647 1.00 84.19 192 SER A O 1
ATOM 1511 N N . LEU A 1 193 ? 20.658 2.725 -16.694 1.00 83.69 193 LEU A N 1
ATOM 1512 C CA . LEU A 1 193 ? 20.022 3.351 -17.848 1.00 83.69 193 LEU A CA 1
ATOM 1513 C C . LEU A 1 193 ? 21.036 3.575 -18.978 1.00 83.69 193 LEU A C 1
ATOM 1515 O O . LEU A 1 193 ? 20.787 3.159 -20.100 1.00 83.69 193 LEU A O 1
ATOM 1519 N N . CYS A 1 194 ? 22.199 4.161 -18.687 1.00 84.62 194 CYS A N 1
ATOM 1520 C CA . CYS A 1 194 ? 23.252 4.436 -19.671 1.00 84.62 194 CYS A CA 1
ATOM 1521 C C . CYS A 1 194 ? 23.876 3.170 -20.280 1.00 84.62 194 CYS A C 1
ATOM 1523 O O . CYS A 1 194 ? 24.424 3.231 -21.379 1.00 84.62 194 CYS A O 1
ATOM 1525 N N . ARG A 1 195 ? 23.788 2.023 -19.595 1.00 83.00 195 ARG A N 1
ATOM 1526 C CA . ARG A 1 195 ? 24.176 0.711 -20.139 1.00 83.00 195 ARG A CA 1
ATOM 1527 C C . ARG A 1 195 ? 23.110 0.076 -21.038 1.00 83.00 195 ARG A C 1
ATOM 1529 O O . ARG A 1 195 ? 23.396 -0.937 -21.679 1.00 83.00 195 ARG A O 1
ATOM 1536 N N . ASP A 1 196 ? 21.892 0.617 -21.087 1.00 83.62 196 ASP A N 1
ATOM 1537 C CA . ASP A 1 196 ? 20.859 0.116 -21.991 1.00 83.62 196 ASP A CA 1
ATOM 1538 C C . ASP A 1 196 ? 21.294 0.334 -23.447 1.00 83.62 196 ASP A C 1
ATOM 1540 O O . ASP A 1 196 ? 21.598 1.451 -23.871 1.00 83.62 196 ASP A O 1
ATOM 1544 N N . LYS A 1 197 ? 21.302 -0.749 -24.233 1.00 83.31 197 LYS A N 1
ATOM 1545 C CA . LYS A 1 197 ? 21.692 -0.729 -25.650 1.00 83.31 197 LYS A CA 1
ATOM 1546 C C . LYS A 1 197 ? 20.838 0.234 -26.471 1.00 83.31 197 LYS A C 1
ATOM 1548 O O . LYS A 1 197 ? 21.325 0.755 -27.468 1.00 83.31 197 LYS A O 1
ATOM 1553 N N . ALA A 1 198 ? 19.595 0.481 -26.055 1.00 82.94 198 ALA A N 1
ATOM 1554 C CA . ALA A 1 198 ? 18.702 1.419 -26.725 1.00 82.94 198 ALA A CA 1
ATOM 1555 C C . ALA A 1 198 ? 19.171 2.884 -26.636 1.00 82.94 198 ALA A C 1
ATOM 1557 O O . ALA A 1 198 ? 18.692 3.713 -27.406 1.00 82.94 198 ALA A O 1
ATOM 1558 N N . LEU A 1 199 ? 20.076 3.211 -25.705 1.00 82.00 199 LEU A N 1
ATOM 1559 C CA . LEU A 1 199 ? 20.587 4.568 -25.501 1.00 82.00 199 LEU A CA 1
ATOM 1560 C C . LEU A 1 199 ? 21.985 4.799 -26.097 1.00 82.00 199 LEU A C 1
ATOM 1562 O O . LEU A 1 199 ? 22.547 5.865 -25.876 1.00 82.00 199 LEU A O 1
ATOM 1566 N N . GLU A 1 200 ? 22.543 3.839 -26.844 1.00 80.69 200 GLU A N 1
ATOM 1567 C CA . GLU A 1 200 ? 23.729 4.005 -27.713 1.00 80.69 200 GLU A CA 1
ATOM 1568 C C . GLU A 1 200 ? 24.900 4.819 -27.112 1.00 80.69 200 GLU A C 1
ATOM 1570 O O . GLU A 1 200 ? 25.472 5.696 -27.755 1.00 80.69 200 GLU A O 1
ATOM 1575 N N . GLY A 1 201 ? 25.283 4.544 -25.861 1.00 77.31 201 GLY A N 1
ATOM 1576 C CA . GLY A 1 201 ? 26.437 5.206 -25.236 1.00 77.31 201 GLY A CA 1
ATOM 1577 C C . GLY A 1 201 ? 26.171 6.629 -24.729 1.00 77.31 201 GLY A C 1
ATOM 1578 O O . GLY A 1 201 ? 27.118 7.377 -24.478 1.00 77.31 201 GLY A O 1
ATOM 1579 N N . MET A 1 202 ? 24.905 7.013 -24.538 1.00 84.00 202 MET A N 1
ATOM 1580 C CA . MET A 1 202 ? 24.552 8.257 -23.853 1.00 84.00 202 MET A CA 1
ATOM 1581 C C . MET A 1 202 ? 25.105 8.297 -22.422 1.00 84.00 202 MET A C 1
ATOM 1583 O O . MET A 1 202 ? 24.997 7.343 -21.652 1.00 84.00 202 MET A O 1
ATOM 1587 N N . VAL A 1 203 ? 25.633 9.461 -22.047 1.00 87.12 203 VAL A N 1
ATOM 1588 C CA . VAL A 1 203 ? 26.047 9.790 -20.679 1.00 87.12 203 VAL A CA 1
ATOM 1589 C C . VAL A 1 203 ? 24.964 10.648 -20.038 1.00 87.12 203 VAL A C 1
ATOM 1591 O O . VAL A 1 203 ? 24.465 11.589 -20.658 1.00 87.12 203 VAL A O 1
ATOM 1594 N N . ALA A 1 204 ? 24.620 10.348 -18.788 1.00 87.25 204 ALA A N 1
ATOM 1595 C CA . ALA A 1 204 ? 23.654 11.122 -18.021 1.00 87.25 204 ALA A CA 1
ATOM 1596 C C . ALA A 1 204 ? 24.314 11.703 -16.768 1.00 87.25 204 ALA A C 1
ATOM 1598 O O . ALA A 1 204 ? 24.898 10.979 -15.963 1.00 87.25 204 ALA A O 1
ATOM 1599 N N . LEU A 1 205 ? 24.188 13.018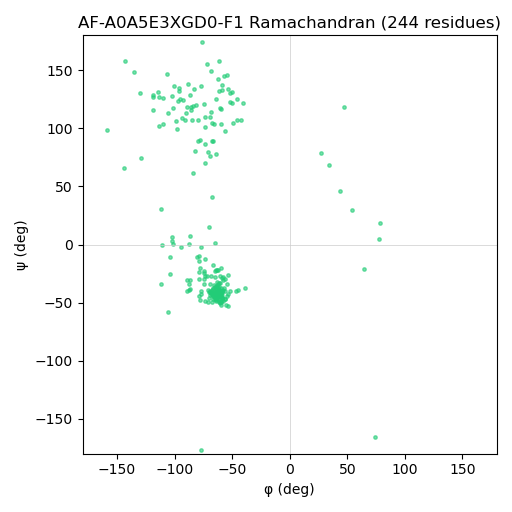 -16.592 1.00 89.50 205 LEU A N 1
ATOM 1600 C CA . LEU A 1 205 ? 24.687 13.745 -15.427 1.00 89.50 205 LEU A CA 1
ATOM 1601 C C . LEU A 1 205 ? 23.498 14.315 -14.660 1.00 89.50 205 LEU A C 1
ATOM 1603 O O . LEU A 1 205 ? 22.613 14.937 -15.249 1.00 89.50 205 LEU A O 1
ATOM 1607 N N . THR A 1 206 ? 23.462 14.110 -13.347 1.00 89.44 206 THR A N 1
ATOM 1608 C CA . THR A 1 206 ? 22.429 14.682 -12.474 1.00 89.44 206 THR A CA 1
ATOM 1609 C C . THR A 1 206 ? 23.071 15.363 -11.276 1.00 89.44 206 THR A C 1
ATOM 1611 O O . THR A 1 206 ? 23.890 14.766 -10.585 1.00 89.44 206 THR A O 1
ATOM 1614 N N . PHE A 1 207 ? 22.664 16.603 -11.001 1.00 89.88 207 PHE A N 1
ATOM 1615 C CA . PHE A 1 207 ? 23.094 17.359 -9.827 1.00 89.88 207 PHE A CA 1
ATOM 1616 C C . PHE A 1 207 ? 21.994 17.355 -8.764 1.00 89.88 207 PHE A C 1
ATOM 1618 O O . PHE A 1 207 ? 20.849 17.724 -9.030 1.00 89.88 207 PHE A O 1
ATOM 1625 N N . LEU A 1 208 ? 22.352 16.971 -7.543 1.00 87.75 208 LEU A N 1
ATOM 1626 C CA . LEU A 1 208 ? 21.480 16.951 -6.375 1.00 87.75 208 LEU A CA 1
ATOM 1627 C C . LEU A 1 208 ? 21.913 18.043 -5.401 1.00 87.75 208 LEU A C 1
ATOM 1629 O O . LEU A 1 208 ? 22.899 17.894 -4.682 1.00 87.75 208 LEU A O 1
ATOM 1633 N N . GLY A 1 209 ? 21.161 19.143 -5.376 1.00 88.44 209 GLY A N 1
ATOM 1634 C CA . GLY A 1 209 ? 21.318 20.203 -4.383 1.00 88.44 209 GLY A CA 1
ATOM 1635 C C . GLY A 1 209 ? 20.517 19.910 -3.119 1.00 88.44 209 GLY A C 1
ATOM 1636 O O . GLY A 1 209 ? 19.314 19.655 -3.189 1.00 88.44 209 GLY A O 1
ATOM 1637 N N . TYR A 1 210 ? 21.161 19.973 -1.957 1.00 85.88 210 TYR A N 1
ATOM 1638 C CA . TYR A 1 210 ? 20.510 19.792 -0.658 1.00 85.88 210 TYR A CA 1
ATOM 1639 C C . TYR A 1 210 ? 21.119 20.717 0.393 1.00 85.88 210 TYR A C 1
ATOM 1641 O O . TYR A 1 210 ? 22.242 21.173 0.241 1.00 85.88 210 TYR A O 1
ATOM 1649 N N . ARG A 1 211 ? 20.379 21.015 1.467 1.00 83.31 211 ARG A N 1
ATOM 1650 C CA . ARG A 1 211 ? 20.931 21.727 2.628 1.00 83.31 211 ARG A CA 1
ATOM 1651 C C . ARG A 1 211 ? 21.349 20.724 3.694 1.00 83.31 211 ARG A C 1
ATOM 1653 O O . ARG A 1 211 ? 20.577 19.814 4.005 1.00 83.31 211 ARG A O 1
ATOM 1660 N N . ASP A 1 212 ? 22.551 20.882 4.229 1.00 84.88 212 ASP A N 1
ATOM 1661 C CA . ASP A 1 212 ? 23.028 20.085 5.358 1.00 84.88 212 ASP A CA 1
ATOM 1662 C C . ASP A 1 212 ? 22.426 20.557 6.697 1.00 84.88 212 ASP A C 1
ATOM 1664 O O . ASP A 1 212 ? 21.575 21.449 6.750 1.00 84.88 212 ASP A O 1
ATOM 1668 N N . GLU A 1 213 ? 22.844 19.929 7.800 1.00 81.00 213 GLU A N 1
ATOM 1669 C CA . GLU A 1 213 ? 22.390 20.277 9.156 1.00 81.00 213 GLU A CA 1
ATOM 1670 C C . GLU A 1 213 ? 22.785 21.709 9.572 1.00 81.00 213 GLU A C 1
ATOM 1672 O O . GLU A 1 213 ? 22.116 22.293 10.422 1.00 81.00 213 GLU A O 1
ATOM 1677 N N . ALA A 1 214 ? 23.813 22.296 8.947 1.00 85.88 214 ALA A N 1
ATOM 1678 C CA . ALA A 1 214 ? 24.227 23.685 9.150 1.00 85.88 214 ALA A CA 1
ATOM 1679 C C . ALA A 1 214 ? 23.484 24.669 8.221 1.00 85.88 214 ALA A C 1
ATOM 1681 O O . ALA A 1 214 ? 23.730 25.872 8.266 1.00 85.88 214 ALA A O 1
ATOM 1682 N N . GLY A 1 215 ? 22.572 24.178 7.374 1.00 82.12 215 GLY A N 1
ATOM 1683 C CA . GLY A 1 215 ? 21.828 24.985 6.409 1.00 82.12 215 GLY A CA 1
ATOM 1684 C C . GLY A 1 215 ? 22.625 25.365 5.157 1.00 82.12 215 GLY A C 1
ATOM 1685 O O . GLY A 1 215 ? 22.090 26.096 4.312 1.00 82.12 215 GLY A O 1
ATOM 1686 N N . THR A 1 216 ? 23.851 24.854 5.012 1.00 86.94 216 THR A N 1
ATOM 1687 C CA . THR A 1 216 ? 24.730 25.103 3.863 1.00 86.94 216 THR A CA 1
ATOM 1688 C C . THR A 1 216 ? 24.270 24.262 2.682 1.00 86.94 216 THR A C 1
ATOM 1690 O O . THR A 1 216 ? 23.918 23.093 2.842 1.00 86.94 216 THR A O 1
ATOM 1693 N N . ILE A 1 217 ? 24.240 24.858 1.488 1.00 87.12 217 ILE A N 1
ATOM 1694 C CA . ILE A 1 217 ? 23.897 24.135 0.262 1.00 87.12 217 ILE A CA 1
ATOM 1695 C C . ILE A 1 217 ? 25.087 23.259 -0.129 1.00 87.12 217 ILE A C 1
ATOM 1697 O O . ILE A 1 217 ? 26.181 23.757 -0.373 1.00 87.12 217 ILE A O 1
ATOM 1701 N N . GLN A 1 218 ? 24.845 21.959 -0.210 1.00 89.62 218 GLN A N 1
ATOM 1702 C CA . GLN A 1 218 ? 25.749 20.949 -0.731 1.00 89.62 218 GLN A CA 1
ATOM 1703 C C . GLN A 1 218 ? 25.237 20.486 -2.096 1.00 89.62 218 GLN A C 1
ATOM 1705 O O . GLN A 1 218 ? 24.027 20.436 -2.340 1.00 89.62 218 GLN A O 1
ATOM 1710 N N . LEU A 1 219 ? 26.163 20.141 -2.984 1.00 88.81 219 LEU A N 1
ATOM 1711 C CA . LEU A 1 219 ? 25.872 19.587 -4.301 1.00 88.81 219 LEU A CA 1
ATOM 1712 C C . LEU A 1 219 ? 26.494 18.196 -4.390 1.00 88.81 219 LEU A C 1
ATOM 1714 O O . LEU A 1 219 ? 27.677 18.026 -4.112 1.00 88.81 219 LEU A O 1
ATOM 1718 N N . SER A 1 220 ? 25.696 17.208 -4.782 1.00 88.44 220 SER A N 1
ATOM 1719 C CA . SER A 1 220 ? 26.165 15.863 -5.111 1.00 88.44 220 SER A CA 1
ATOM 1720 C C . SER A 1 220 ? 25.945 15.612 -6.600 1.00 88.44 220 SER A C 1
ATOM 1722 O O . SER A 1 220 ? 24.848 15.832 -7.112 1.00 88.44 220 SER A O 1
ATOM 1724 N N . LEU A 1 221 ? 27.002 15.209 -7.299 1.00 89.38 221 LEU A N 1
ATOM 1725 C CA . LEU A 1 221 ? 26.964 14.853 -8.713 1.00 89.38 221 LEU A CA 1
ATOM 1726 C C . LEU A 1 221 ? 26.802 13.333 -8.839 1.00 89.38 221 LEU A C 1
ATOM 1728 O O . LEU A 1 221 ? 27.606 12.587 -8.287 1.00 89.38 221 LEU A O 1
ATOM 1732 N N . CYS A 1 222 ? 25.782 12.892 -9.571 1.00 89.06 222 CYS A N 1
ATOM 1733 C CA . CYS A 1 222 ? 25.551 11.492 -9.919 1.00 89.06 222 CYS A CA 1
ATOM 1734 C C . CYS A 1 222 ? 25.800 11.297 -11.417 1.00 89.06 222 CYS A C 1
ATOM 1736 O O . CYS A 1 222 ? 25.181 11.984 -12.237 1.00 89.06 222 CYS A O 1
ATOM 1738 N N . ASN A 1 223 ? 26.663 10.340 -11.764 1.00 86.81 223 ASN A N 1
ATOM 1739 C CA . ASN A 1 223 ? 27.114 10.116 -13.136 1.00 86.81 223 ASN A CA 1
ATOM 1740 C C . ASN A 1 223 ? 26.719 8.716 -13.615 1.00 86.81 223 ASN A C 1
ATOM 1742 O O . ASN A 1 223 ? 27.223 7.723 -13.103 1.00 86.81 223 ASN A O 1
ATOM 1746 N N . GLY A 1 224 ? 25.862 8.633 -14.632 1.00 84.19 224 GLY A N 1
ATOM 1747 C CA . GLY A 1 224 ? 25.648 7.403 -15.396 1.00 84.19 224 GLY A CA 1
ATOM 1748 C C . GLY A 1 224 ? 26.564 7.376 -16.612 1.00 84.19 224 GLY A C 1
ATOM 1749 O O . GLY A 1 224 ? 26.537 8.311 -17.416 1.00 84.19 224 GLY A O 1
ATOM 1750 N N . ARG A 1 225 ? 27.370 6.319 -16.756 1.00 81.50 225 ARG A N 1
ATOM 1751 C CA . ARG A 1 225 ? 28.295 6.149 -17.887 1.00 81.50 225 ARG A CA 1
ATOM 1752 C C . ARG A 1 225 ? 28.260 4.726 -18.456 1.00 81.50 225 ARG A C 1
ATOM 1754 O O . ARG A 1 225 ? 28.045 3.786 -17.690 1.00 81.50 225 ARG A O 1
ATOM 1761 N N . PRO A 1 226 ? 28.497 4.555 -19.767 1.00 78.19 226 PRO A N 1
ATOM 1762 C CA . PRO A 1 226 ? 28.822 3.253 -20.337 1.00 78.19 226 PRO A CA 1
ATOM 1763 C C . PRO A 1 226 ? 30.243 2.829 -19.918 1.00 78.19 226 PRO A C 1
ATOM 1765 O O . PRO A 1 226 ? 31.086 3.679 -19.621 1.00 78.19 226 PRO A O 1
ATOM 1768 N N . ASP A 1 227 ? 30.514 1.521 -19.897 1.00 76.31 227 ASP A N 1
ATOM 1769 C CA . ASP A 1 227 ? 31.765 0.949 -19.362 1.00 76.31 227 ASP A CA 1
ATOM 1770 C C . ASP A 1 227 ? 33.030 1.410 -20.120 1.00 76.31 227 ASP A C 1
ATOM 1772 O O . ASP A 1 227 ? 34.120 1.428 -19.550 1.00 76.31 227 ASP A O 1
ATOM 1776 N N . ASP A 1 228 ? 32.869 1.866 -21.365 1.00 68.06 228 ASP A N 1
ATOM 1777 C CA . ASP A 1 228 ? 33.969 2.183 -22.284 1.00 68.06 228 ASP A CA 1
ATOM 1778 C C . ASP A 1 228 ? 34.391 3.668 -22.290 1.00 68.06 228 ASP A C 1
ATOM 1780 O O . ASP A 1 228 ? 35.333 4.041 -22.991 1.00 68.06 228 ASP A O 1
ATOM 1784 N N . LEU A 1 229 ? 33.728 4.542 -21.517 1.00 61.38 229 LEU A N 1
ATOM 1785 C CA . LEU A 1 229 ? 34.022 5.984 -21.479 1.00 61.38 229 LEU A CA 1
ATOM 1786 C C . LEU A 1 229 ? 34.581 6.432 -20.122 1.00 61.38 229 LEU A C 1
ATOM 1788 O O . LEU A 1 229 ? 33.857 6.699 -19.158 1.00 61.38 229 LEU A O 1
ATOM 1792 N N . THR A 1 230 ? 35.898 6.626 -20.069 1.00 55.31 230 THR A N 1
ATOM 1793 C CA . THR A 1 230 ? 36.576 7.381 -19.007 1.00 55.31 230 THR A CA 1
ATOM 1794 C C . THR A 1 230 ? 36.513 8.878 -19.302 1.00 55.31 230 THR A C 1
ATOM 1796 O O . THR A 1 230 ? 37.466 9.490 -19.775 1.00 55.31 230 THR A O 1
ATOM 1799 N N . LEU A 1 231 ? 35.380 9.507 -18.984 1.00 56.94 231 LEU A N 1
ATOM 1800 C CA . LEU A 1 231 ? 35.331 10.965 -18.879 1.00 56.94 231 LEU A CA 1
ATOM 1801 C C . LEU A 1 231 ? 36.049 11.397 -17.594 1.00 56.94 231 LEU A C 1
ATOM 1803 O O . LEU A 1 231 ? 35.555 11.171 -16.490 1.00 56.94 231 LEU A O 1
ATOM 1807 N N . GLN A 1 232 ? 37.216 12.029 -17.732 1.00 55.84 232 GLN A N 1
ATOM 1808 C CA . GLN A 1 232 ? 37.815 12.804 -16.647 1.00 55.84 232 GLN A CA 1
ATOM 1809 C C . GLN A 1 232 ? 37.117 14.164 -16.597 1.00 55.84 232 GLN A C 1
ATOM 1811 O O . GLN A 1 232 ? 37.527 15.119 -17.253 1.00 55.84 232 GLN A O 1
ATOM 1816 N N . LEU A 1 233 ? 36.024 14.249 -15.840 1.00 54.59 233 LEU A N 1
ATOM 1817 C CA . LEU A 1 233 ? 35.503 15.544 -15.417 1.00 54.59 233 LEU A CA 1
ATOM 1818 C C . LEU A 1 233 ? 36.524 16.141 -14.447 1.00 54.59 233 LEU A C 1
ATOM 1820 O O . LEU A 1 233 ? 36.653 15.694 -13.311 1.00 54.59 233 LEU A O 1
ATOM 1824 N N . VAL A 1 234 ? 37.287 17.123 -14.927 1.00 54.75 234 VAL A N 1
ATOM 1825 C CA . VAL A 1 234 ? 38.112 17.979 -14.074 1.00 54.75 234 VAL A CA 1
ATOM 1826 C C . VAL A 1 234 ? 37.151 18.672 -13.109 1.00 54.75 234 VAL A C 1
ATOM 1828 O O . VAL A 1 234 ? 36.261 19.392 -13.558 1.00 54.75 234 VAL A O 1
ATOM 1831 N N . GLU A 1 235 ? 37.278 18.417 -11.803 1.00 50.69 235 GLU A N 1
ATOM 1832 C CA . GLU A 1 235 ? 36.524 19.133 -10.769 1.00 50.69 235 GLU A CA 1
ATOM 1833 C C . GLU A 1 235 ? 36.798 20.635 -10.914 1.00 50.69 235 GLU A C 1
ATOM 1835 O O . GLU A 1 235 ? 37.815 21.156 -10.453 1.00 50.69 235 GLU A O 1
ATOM 1840 N N . VAL A 1 236 ? 35.893 21.355 -11.576 1.00 47.41 236 VAL A N 1
ATOM 1841 C CA . VAL A 1 236 ? 35.941 22.814 -11.617 1.00 47.41 236 VAL A CA 1
ATOM 1842 C C . VAL A 1 236 ? 35.404 23.312 -10.280 1.00 47.41 236 VAL A C 1
ATOM 1844 O O . VAL A 1 236 ? 34.203 23.477 -10.114 1.00 47.41 236 VAL A O 1
ATOM 1847 N N . GLY A 1 237 ? 36.330 23.471 -9.330 1.00 43.66 237 GLY A N 1
ATOM 1848 C CA . GLY A 1 237 ? 36.315 24.402 -8.200 1.00 43.66 237 GLY A CA 1
ATOM 1849 C C . GLY A 1 237 ? 35.036 24.503 -7.362 1.00 43.66 237 GLY A C 1
ATOM 1850 O O . GLY A 1 237 ? 34.014 2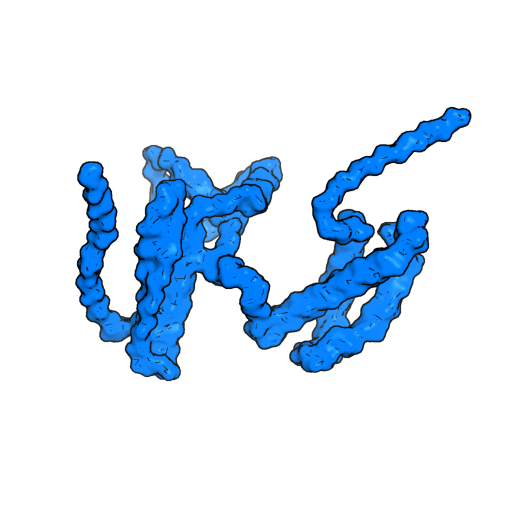5.015 -7.807 1.00 43.66 237 GLY A O 1
ATOM 1851 N N . ARG A 1 238 ? 35.150 24.166 -6.068 1.00 47.44 238 ARG A N 1
ATOM 1852 C CA . ARG A 1 238 ? 34.264 24.683 -5.010 1.00 47.44 238 ARG A CA 1
ATOM 1853 C C . ARG A 1 238 ? 34.035 26.185 -5.226 1.00 47.44 238 ARG A C 1
ATOM 1855 O O . ARG A 1 238 ? 34.923 26.988 -4.953 1.00 47.44 238 ARG A O 1
ATOM 1862 N N . LEU A 1 239 ? 32.840 26.563 -5.673 1.00 48.47 239 LEU A N 1
ATOM 1863 C CA . LEU A 1 239 ? 32.360 27.940 -5.603 1.00 48.47 239 LEU A CA 1
ATOM 1864 C C . LEU A 1 239 ? 32.068 28.248 -4.131 1.00 48.47 239 LEU A C 1
ATOM 1866 O O . LEU A 1 239 ? 30.929 28.172 -3.673 1.00 48.47 239 LEU A O 1
ATOM 1870 N N . SER A 1 240 ? 33.118 28.544 -3.366 1.00 47.84 240 SER A N 1
ATOM 1871 C CA . SER A 1 240 ? 32.972 29.238 -2.093 1.00 47.84 240 SER A CA 1
ATOM 1872 C C . SER A 1 240 ? 32.454 30.632 -2.420 1.00 47.84 240 SER A C 1
ATOM 1874 O O . SER A 1 240 ? 33.192 31.475 -2.920 1.00 47.84 240 SER A O 1
ATOM 1876 N N . ALA A 1 241 ? 31.163 30.860 -2.197 1.00 48.44 241 ALA A N 1
ATOM 1877 C CA . ALA A 1 241 ? 30.605 32.200 -2.201 1.00 48.44 241 ALA A CA 1
ATOM 1878 C C . ALA A 1 241 ? 31.193 32.956 -0.999 1.00 48.44 241 ALA A C 1
ATOM 1880 O O . ALA A 1 241 ? 30.647 32.910 0.101 1.00 48.44 241 ALA A O 1
ATOM 1881 N N . GLU A 1 242 ? 32.336 33.613 -1.192 1.00 48.00 242 GLU A N 1
ATOM 1882 C CA . GLU A 1 242 ? 32.813 34.648 -0.281 1.00 48.00 242 GLU A CA 1
ATOM 1883 C C . GLU A 1 242 ? 31.859 35.839 -0.387 1.00 48.00 242 GLU A C 1
ATOM 1885 O O . GLU A 1 242 ? 32.017 36.742 -1.205 1.00 48.00 242 GLU A O 1
ATOM 1890 N N . THR A 1 243 ? 30.813 35.838 0.435 1.00 49.56 243 THR A N 1
ATOM 1891 C CA . THR A 1 243 ? 30.074 37.060 0.742 1.00 49.56 243 THR A CA 1
ATOM 1892 C C . THR A 1 243 ? 30.936 37.908 1.670 1.00 49.56 243 THR A C 1
ATOM 1894 O O . THR A 1 243 ? 30.821 37.813 2.892 1.00 49.56 243 THR A O 1
ATOM 1897 N N . SER A 1 244 ? 31.825 38.721 1.096 1.00 53.69 244 SER A N 1
ATOM 1898 C CA . SER A 1 244 ? 32.437 39.838 1.814 1.00 53.69 244 SER A CA 1
ATOM 1899 C C . SER A 1 244 ? 31.353 40.890 2.069 1.00 53.69 244 SER A C 1
ATOM 1901 O O . SER A 1 244 ? 30.873 41.527 1.128 1.00 53.69 244 SER A O 1
ATOM 1903 N N . HIS A 1 245 ? 30.937 41.058 3.321 1.00 53.53 245 HIS A N 1
ATOM 1904 C CA . HIS A 1 245 ? 30.195 42.250 3.727 1.00 53.53 245 HIS A CA 1
ATOM 1905 C C . HIS A 1 245 ? 31.193 43.383 4.037 1.00 53.53 245 HIS A C 1
ATOM 1907 O O . HIS A 1 245 ? 32.192 43.101 4.702 1.00 53.53 245 HIS A O 1
ATOM 1913 N N . PRO A 1 246 ? 30.959 44.614 3.536 1.00 62.00 246 PRO A N 1
ATOM 1914 C CA . PRO A 1 246 ? 31.734 45.799 3.904 1.00 62.00 246 PRO A CA 1
ATOM 1915 C C . PRO A 1 246 ? 31.472 46.245 5.347 1.00 62.00 246 PRO A C 1
ATOM 1917 O O . PRO A 1 246 ? 30.357 45.982 5.860 1.00 62.00 246 PRO A O 1
#

pLDDT: mean 76.93, std 20.04, range [23.62, 98.44]

Secondary structure (DSSP, 8-state):
-PPPP-------SS---S-HHHHHHHHHHIIIIIHHHHHHH-TTS-STTHHHHHHHHHHHHHHHHH-TTTSSHHHHHTHHHHHHHHHHHHHHHHHHHHHHHTS---TTS-HHHHHSPPPPHHHHHHHHHHTS---S--------HHHHHHHHHHHS-TTTHHHHHHHHHHPPP-HHHHHHHHHHHHHHHHHHHHT-GGGTT--EEEEEEEE-TTS-EEEEEEEE--TT------------------